Protein AF-A0A382IEE6-F1 (afdb_monomer)

Radius of gyration: 29.63 Å; Cα contacts (8 Å, |Δi|>4): 448; chains: 1; bounding box: 92×41×72 Å

Sequence (284 aa):
MLCILHPKYAQHVDTLRNSLRPRDRMNPIAAIGSAFSQYANFNGRARRSEYWWFTAFVVIAELCLMFLPILFVIFVLAVLVPSLAVSVRRLHDINRSGWWLLIGFIPFLGSVVLLVFMLLPSERLTNEYGPNPDTSSRHPEPASAIKAIFNVESGLSGPSFLPITRETVILGNSDAVDIKLENQYVSRRHLQVRQDVDIFYLSDLGSTNGTYLNNNKLAPHEEHVIRDGDRVVLGSNAVTLRFSGTAGTIHQNFPAGAPSKYCPDCGLESSGDTRSCVGCGRAL

pLDDT: mean 77.81, std 20.06, range [29.62, 98.19]

Organism: NCBI:txid408172

InterPro domains:
  IPR000253 Forkhead-associated (FHA) domain [PF00498] (170-235)
  IPR000253 Forkhead-associated (FHA) domain [PS50006] (169-218)
  IPR000253 Forkhead-associated (FHA) domain [SM00240] (168-218)
  IPR008523 Protein of unknown function DUF805 [PF05656] (39-131)
  IPR008523 Protein of unknown function DUF805 [PTHR34980] (36-145)
  IPR008984 SMAD/FHA domain superfamily [SSF49879] (152-243)

Secondary structure (DSSP, 8-state):
------HHHHHHHHHHHHHTSPP-PPPHHHHHHHHHHTTT--SS---HHHHHHHHHHHHHHHHHHTT-HHHHHHHHHHHHHHHHHHHHHHHHTTT--GGGGGGGGSTTHHHHHHHHHHHSPPPSS-BTTBS-HHHHTSSS--TT---EEEEEEES-SS-SEEEE-SSEEEEESSTTSSEE---TTS-SS-EEEEEETTEEEEEE-S-SS-EEETTEEPPBT--EEE-TT-EEEETTTTEEEEEEE------PPPPTT---SB-TTT--B--TT-SB-TTT--B-

Mean predicted aligned error: 18.22 Å

Structure (mmCIF, N/CA/C/O backbone):
data_AF-A0A382IEE6-F1
#
_entry.id   AF-A0A382IEE6-F1
#
loop_
_atom_site.group_PDB
_atom_site.id
_atom_site.type_symbol
_atom_site.label_atom_id
_atom_site.label_alt_id
_atom_site.label_comp_id
_atom_site.label_asym_id
_atom_site.label_entity_id
_atom_site.label_seq_id
_atom_site.pdbx_PDB_ins_code
_atom_site.Cartn_x
_atom_site.Cartn_y
_atom_site.Cartn_z
_atom_site.occupancy
_atom_site.B_iso_or_equiv
_atom_site.auth_seq_id
_atom_site.auth_comp_id
_atom_site.auth_asym_id
_atom_site.auth_atom_id
_atom_site.pdbx_PDB_model_num
ATOM 1 N N . MET A 1 1 ? -44.168 11.886 -3.975 1.00 35.28 1 MET A N 1
ATOM 2 C CA . MET A 1 1 ? -43.563 13.223 -3.782 1.00 35.28 1 MET A CA 1
ATOM 3 C C . MET A 1 1 ? -42.055 13.065 -3.930 1.00 35.28 1 MET A C 1
ATOM 5 O O . MET A 1 1 ? -41.540 12.108 -3.368 1.00 35.28 1 MET A O 1
ATOM 9 N N . LEU A 1 2 ? -41.364 13.881 -4.734 1.00 29.62 2 LEU A N 1
ATOM 10 C CA . LEU A 1 2 ? -39.912 13.723 -4.924 1.00 29.62 2 LEU A CA 1
ATOM 11 C C . LEU A 1 2 ? -39.164 14.231 -3.683 1.00 29.62 2 LEU A C 1
ATOM 13 O O . LEU A 1 2 ? -39.323 15.393 -3.314 1.00 29.62 2 LEU A O 1
ATOM 17 N N . CYS A 1 3 ? -38.309 13.398 -3.084 1.00 31.86 3 CYS A N 1
ATOM 18 C CA . CYS A 1 3 ? -37.335 13.873 -2.103 1.00 31.86 3 CYS A CA 1
ATOM 19 C C . CYS A 1 3 ? -36.219 14.635 -2.823 1.00 31.86 3 CYS A C 1
ATOM 21 O O . CYS A 1 3 ? -35.284 14.039 -3.359 1.00 31.86 3 CYS A O 1
ATOM 23 N N . ILE A 1 4 ? -36.317 15.964 -2.824 1.00 39.19 4 ILE A N 1
ATOM 24 C CA . ILE A 1 4 ? -35.228 16.844 -3.246 1.00 39.19 4 ILE A CA 1
ATOM 25 C C . ILE A 1 4 ? -34.123 16.738 -2.189 1.00 39.19 4 ILE A C 1
ATOM 27 O O . ILE A 1 4 ? -34.235 17.303 -1.101 1.00 39.19 4 ILE A O 1
ATOM 31 N N . LEU A 1 5 ? -33.062 15.986 -2.497 1.00 39.03 5 LEU A N 1
ATOM 32 C CA . LEU A 1 5 ? -31.875 15.909 -1.646 1.00 39.03 5 LEU A CA 1
ATOM 33 C C . LEU A 1 5 ? -31.288 17.311 -1.463 1.00 39.03 5 LEU A C 1
ATOM 35 O O . LEU A 1 5 ? -30.978 18.004 -2.432 1.00 39.03 5 LEU A O 1
ATOM 39 N N . HIS A 1 6 ? -31.124 17.723 -0.207 1.00 40.25 6 HIS A N 1
ATOM 40 C CA . HIS A 1 6 ? -30.581 19.035 0.128 1.00 40.25 6 HIS A CA 1
ATOM 41 C C . HIS A 1 6 ? -29.160 19.169 -0.464 1.00 40.25 6 HIS A C 1
ATOM 43 O O . HIS A 1 6 ? -28.342 18.271 -0.251 1.00 40.25 6 HIS A O 1
ATOM 49 N N . PRO A 1 7 ? -2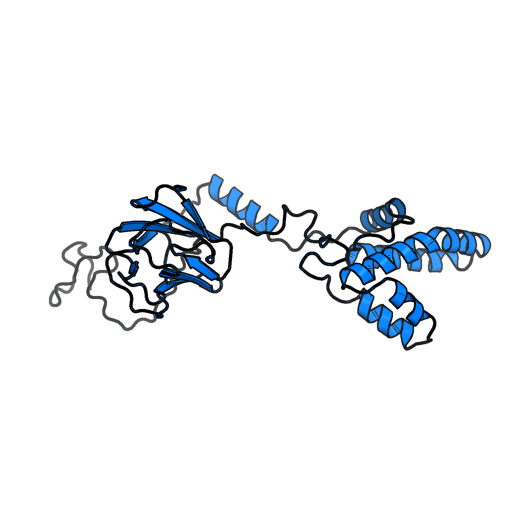8.814 20.251 -1.192 1.00 51.66 7 PRO A N 1
ATOM 50 C CA . PRO A 1 7 ? -27.651 20.256 -2.093 1.00 51.66 7 PRO A CA 1
ATOM 51 C C . PRO A 1 7 ? -26.300 20.017 -1.398 1.00 51.66 7 PRO A C 1
ATOM 53 O O . PRO A 1 7 ? -25.402 19.418 -1.988 1.00 51.66 7 PRO A O 1
ATOM 56 N N . LYS A 1 8 ? -26.174 20.391 -0.115 1.00 45.16 8 LYS A N 1
ATOM 57 C CA . LYS A 1 8 ? -24.992 20.084 0.714 1.00 45.16 8 LYS A CA 1
ATOM 58 C C . LYS A 1 8 ? -24.764 18.576 0.923 1.00 45.16 8 LYS A C 1
ATOM 60 O O . LYS A 1 8 ? -23.624 18.152 1.074 1.00 45.16 8 LYS A O 1
ATOM 65 N N . TYR A 1 9 ? -25.826 17.768 0.931 1.00 40.34 9 TYR A N 1
ATOM 66 C CA . TYR A 1 9 ? -25.746 16.321 1.156 1.00 40.34 9 TYR A CA 1
ATOM 67 C C . TYR A 1 9 ? -25.235 15.581 -0.086 1.00 40.34 9 TYR A C 1
ATOM 69 O O . TYR A 1 9 ? -24.356 14.730 0.028 1.00 40.34 9 TYR A O 1
ATOM 77 N N . ALA A 1 10 ? -25.712 15.956 -1.279 1.00 44.56 10 ALA A N 1
ATOM 78 C CA . ALA A 1 10 ? -25.246 15.378 -2.543 1.00 44.56 10 ALA A CA 1
ATOM 79 C C . ALA A 1 10 ? -23.732 15.584 -2.740 1.00 44.56 10 ALA A C 1
ATOM 81 O O . ALA A 1 10 ? -23.004 14.627 -2.992 1.00 44.56 10 ALA A O 1
ATOM 82 N N . GLN A 1 11 ? -23.240 16.807 -2.503 1.00 47.06 11 GLN A N 1
ATOM 83 C CA . GLN A 1 11 ? -21.808 17.127 -2.562 1.00 47.06 11 GLN A CA 1
ATOM 84 C C . GLN A 1 11 ? -20.970 16.269 -1.598 1.00 47.06 11 GLN A C 1
ATOM 86 O O . GLN A 1 11 ? -19.882 15.814 -1.959 1.00 47.06 11 GLN A O 1
ATOM 91 N N . HIS A 1 12 ? -21.474 16.008 -0.388 1.00 41.25 12 HIS A N 1
ATOM 92 C CA . HIS A 1 12 ? -20.769 15.180 0.590 1.00 41.25 12 HIS A CA 1
ATOM 93 C C . HIS A 1 12 ? -20.727 13.701 0.169 1.00 41.25 12 HIS A C 1
ATOM 95 O O . HIS A 1 12 ? -19.682 13.058 0.305 1.00 41.25 12 HIS A O 1
ATOM 101 N N . VAL A 1 13 ? -21.824 13.178 -0.392 1.00 50.84 13 VAL A N 1
ATOM 102 C CA . VAL A 1 13 ? -21.907 11.803 -0.910 1.00 50.84 13 VAL A CA 1
ATOM 103 C C . VAL A 1 13 ? -20.996 11.610 -2.121 1.00 50.84 13 VAL A C 1
ATOM 105 O O . VAL A 1 13 ? -20.243 10.642 -2.143 1.00 50.84 13 VAL A O 1
ATOM 108 N N . ASP A 1 14 ? -20.971 12.530 -3.089 1.00 43.22 14 ASP A N 1
ATOM 109 C CA . ASP A 1 14 ? -20.066 12.418 -4.244 1.00 43.22 14 ASP A CA 1
ATOM 110 C C . ASP A 1 14 ? -18.586 12.580 -3.857 1.00 43.22 14 ASP A C 1
ATOM 112 O O . ASP A 1 14 ? -17.720 11.923 -4.438 1.00 43.22 14 ASP A O 1
ATOM 116 N N . THR A 1 15 ? -18.278 13.366 -2.819 1.00 47.03 15 THR A N 1
ATOM 117 C CA . THR A 1 15 ? -16.920 13.437 -2.248 1.00 47.03 15 THR A CA 1
ATOM 118 C C . THR A 1 15 ? -16.487 12.082 -1.671 1.00 47.03 15 THR A C 1
ATOM 120 O O . THR A 1 15 ? -15.388 11.610 -1.968 1.00 47.03 15 THR A O 1
ATOM 123 N N . LEU A 1 16 ? -17.364 11.406 -0.918 1.00 42.50 16 LEU A N 1
ATOM 124 C CA . LEU A 1 16 ? -17.110 10.058 -0.385 1.00 42.50 16 LEU A CA 1
ATOM 125 C C . LEU A 1 16 ? -17.057 8.998 -1.503 1.00 42.50 16 LEU A C 1
ATOM 127 O O . LEU A 1 16 ? -16.194 8.124 -1.513 1.00 42.50 16 LEU A O 1
ATOM 131 N N . ARG A 1 17 ? -17.920 9.108 -2.514 1.00 40.22 17 ARG A N 1
ATOM 132 C CA . ARG A 1 17 ? -17.927 8.232 -3.696 1.00 40.22 17 ARG A CA 1
ATOM 133 C C . ARG A 1 17 ? -16.639 8.346 -4.510 1.00 40.22 17 ARG A C 1
ATOM 135 O O . ARG A 1 17 ? -16.168 7.355 -5.063 1.00 40.22 17 ARG A O 1
ATOM 142 N N . ASN A 1 18 ? -16.053 9.542 -4.567 1.00 39.03 18 ASN A N 1
ATOM 143 C CA . ASN A 1 18 ? -14.768 9.777 -5.214 1.00 39.03 18 ASN A CA 1
ATOM 144 C C . ASN A 1 18 ? -13.585 9.274 -4.371 1.00 39.03 18 ASN A C 1
ATOM 146 O O . ASN A 1 18 ? -12.641 8.743 -4.951 1.00 39.03 18 ASN A O 1
ATOM 150 N N . SER A 1 19 ? -13.644 9.346 -3.034 1.00 39.09 19 SER A N 1
ATOM 151 C CA . SER A 1 19 ? -12.599 8.777 -2.163 1.00 39.09 19 SER A CA 1
ATOM 152 C C . SER A 1 19 ? -12.595 7.239 -2.127 1.00 39.09 19 SER A C 1
ATOM 154 O O . SER A 1 19 ? -11.554 6.638 -1.859 1.00 39.09 19 SER A O 1
ATOM 156 N N . LEU A 1 20 ? -13.724 6.603 -2.465 1.00 42.25 20 LEU A N 1
ATOM 157 C CA . LEU A 1 20 ? -13.867 5.151 -2.632 1.00 42.25 20 LEU A CA 1
ATOM 158 C C . LEU A 1 20 ? -13.447 4.623 -4.019 1.00 42.25 20 LEU A C 1
ATOM 160 O O . LEU A 1 20 ? -13.483 3.410 -4.244 1.00 42.25 20 LEU A O 1
ATOM 164 N N . ARG A 1 21 ? -13.022 5.482 -4.958 1.00 41.12 21 ARG A N 1
ATOM 165 C CA . ARG A 1 21 ? -12.476 5.011 -6.243 1.00 41.12 21 ARG A CA 1
ATOM 166 C C . ARG A 1 21 ? -11.173 4.224 -6.007 1.00 41.12 21 ARG A C 1
ATOM 168 O O . ARG A 1 21 ? -10.316 4.686 -5.247 1.00 41.12 21 ARG A O 1
ATOM 175 N N . PRO A 1 22 ? -10.957 3.076 -6.682 1.00 46.75 22 PRO A N 1
ATOM 176 C CA . PRO A 1 22 ? -9.632 2.470 -6.763 1.00 46.75 22 PRO A CA 1
ATOM 177 C C . PRO A 1 22 ? -8.648 3.505 -7.304 1.00 46.75 22 PRO A C 1
ATOM 179 O O . PRO A 1 22 ? -8.979 4.217 -8.252 1.00 46.75 22 PRO A O 1
ATOM 182 N N . ARG A 1 23 ? -7.466 3.604 -6.689 1.00 53.53 23 ARG A N 1
ATOM 183 C CA . ARG A 1 23 ? -6.555 4.728 -6.930 1.00 53.53 23 ARG A CA 1
ATOM 184 C C . ARG A 1 23 ? -6.240 4.955 -8.398 1.00 53.53 23 ARG A C 1
ATOM 186 O O . ARG A 1 23 ? -6.030 4.000 -9.150 1.00 53.53 23 ARG A O 1
ATOM 193 N N . ASP A 1 24 ? -6.085 6.237 -8.729 1.00 56.62 24 ASP A N 1
ATOM 194 C CA . ASP A 1 24 ? -5.420 6.672 -9.946 1.00 56.62 24 ASP A CA 1
ATOM 195 C C . ASP A 1 24 ? -4.114 5.895 -10.089 1.00 56.62 24 ASP A C 1
ATOM 197 O O . ASP A 1 24 ? -3.192 5.996 -9.270 1.00 56.62 24 ASP A O 1
ATOM 201 N N . ARG A 1 25 ? -4.071 5.043 -11.115 1.00 65.00 25 ARG A N 1
ATOM 202 C CA . ARG A 1 25 ? -2.879 4.263 -11.426 1.00 65.00 25 ARG A CA 1
ATOM 203 C C . ARG A 1 25 ? -1.783 5.270 -11.738 1.00 65.00 25 ARG A C 1
ATOM 205 O O . ARG A 1 25 ? -1.990 6.151 -12.569 1.00 65.00 25 ARG A O 1
ATOM 212 N N . MET A 1 26 ? -0.633 5.130 -11.081 1.00 74.75 26 MET A N 1
ATOM 213 C CA . MET A 1 26 ? 0.510 6.009 -11.312 1.00 74.75 26 MET A CA 1
ATOM 214 C C . MET A 1 26 ? 0.782 6.075 -12.818 1.00 74.75 26 MET A C 1
ATOM 216 O O . MET A 1 26 ? 0.859 5.030 -13.464 1.00 74.75 26 MET A O 1
ATOM 220 N N . ASN A 1 27 ? 0.803 7.281 -13.389 1.00 87.69 27 ASN A N 1
ATOM 221 C CA . ASN A 1 27 ? 0.933 7.445 -14.836 1.00 87.69 27 ASN A CA 1
ATOM 222 C C . ASN A 1 27 ? 2.387 7.151 -15.282 1.00 87.69 27 ASN A C 1
ATOM 224 O O . ASN A 1 27 ? 3.287 7.148 -14.434 1.00 87.69 27 ASN A O 1
ATOM 228 N N . PRO A 1 28 ? 2.645 6.897 -16.582 1.00 89.94 28 PRO A N 1
ATOM 229 C CA . PRO A 1 28 ? 3.972 6.475 -17.036 1.00 89.94 28 PRO A CA 1
ATOM 230 C C . PRO A 1 28 ? 5.076 7.480 -16.684 1.00 89.94 28 PRO A C 1
ATOM 232 O O . PRO A 1 28 ? 6.149 7.095 -16.229 1.00 89.94 28 PRO A O 1
ATOM 235 N N . ILE A 1 29 ? 4.786 8.777 -16.819 1.00 89.88 29 ILE A N 1
ATOM 236 C CA . ILE A 1 29 ? 5.730 9.871 -16.554 1.00 89.88 29 ILE A CA 1
ATOM 237 C C . ILE A 1 29 ? 6.105 9.913 -15.064 1.00 89.88 29 ILE A C 1
ATOM 239 O O . ILE A 1 29 ? 7.282 10.010 -14.724 1.00 89.88 29 ILE A O 1
ATOM 243 N N . ALA A 1 30 ? 5.124 9.773 -14.167 1.00 87.19 30 ALA A N 1
ATOM 244 C CA . ALA A 1 30 ? 5.351 9.725 -12.726 1.00 87.19 30 ALA A CA 1
ATOM 245 C C . ALA A 1 30 ? 6.119 8.465 -12.292 1.00 87.19 30 ALA A C 1
ATOM 247 O O . ALA A 1 30 ? 6.925 8.535 -11.369 1.00 87.19 30 ALA A O 1
ATOM 248 N N . ALA A 1 31 ? 5.912 7.324 -12.957 1.00 89.81 31 ALA A N 1
ATOM 249 C CA . ALA A 1 31 ? 6.686 6.108 -12.708 1.00 89.81 31 ALA A CA 1
ATOM 250 C C . ALA A 1 31 ? 8.162 6.266 -13.107 1.00 89.81 31 ALA A C 1
ATOM 252 O O . ALA A 1 31 ? 9.043 5.969 -12.302 1.00 89.81 31 ALA A O 1
ATOM 253 N N . ILE A 1 32 ? 8.432 6.815 -14.297 1.00 92.25 32 ILE A N 1
ATOM 254 C CA . ILE A 1 32 ? 9.794 7.121 -14.763 1.00 92.25 32 ILE A CA 1
ATOM 255 C C . ILE A 1 32 ? 10.469 8.123 -13.811 1.00 92.25 32 ILE A C 1
ATOM 257 O O . ILE A 1 32 ? 11.570 7.869 -13.325 1.00 92.25 32 ILE A O 1
ATOM 261 N N . GLY A 1 33 ? 9.782 9.216 -13.462 1.00 90.75 33 GLY A N 1
ATOM 262 C CA . GLY A 1 33 ? 10.281 10.205 -12.501 1.00 90.75 33 GLY A CA 1
ATOM 263 C C . GLY A 1 33 ? 10.551 9.628 -11.105 1.00 90.75 33 GLY A C 1
ATOM 264 O O . GLY A 1 33 ? 11.551 9.985 -10.489 1.00 90.75 33 GLY A O 1
ATOM 265 N N . SER A 1 34 ? 9.712 8.702 -10.622 1.00 89.50 34 SER A N 1
ATOM 266 C CA . SER A 1 34 ? 9.898 8.002 -9.336 1.00 89.50 34 SER A CA 1
ATOM 267 C C . SER A 1 34 ? 11.118 7.081 -9.331 1.00 89.50 34 SER A C 1
ATOM 269 O O . SER A 1 34 ? 11.825 7.001 -8.329 1.00 89.50 34 SER A O 1
ATOM 271 N N . ALA A 1 35 ? 11.385 6.388 -10.442 1.00 89.00 35 ALA A N 1
ATOM 272 C CA . ALA A 1 35 ? 12.548 5.515 -10.558 1.00 89.00 35 ALA A CA 1
ATOM 273 C C . ALA A 1 35 ? 13.860 6.316 -10.560 1.00 89.00 35 ALA A C 1
ATOM 275 O O . ALA A 1 35 ? 14.791 5.962 -9.839 1.00 89.00 35 ALA A O 1
ATOM 276 N N . PHE A 1 36 ? 13.918 7.433 -11.298 1.00 91.56 36 PHE A N 1
ATOM 277 C CA . PHE A 1 36 ? 15.102 8.297 -11.322 1.00 91.56 36 PHE A CA 1
ATOM 278 C C . PHE A 1 36 ? 15.278 9.140 -10.047 1.00 91.56 36 PHE A C 1
ATOM 280 O O . PHE A 1 36 ? 16.414 9.367 -9.641 1.00 91.56 36 PHE A O 1
ATOM 287 N N . SER A 1 37 ? 14.208 9.554 -9.354 1.00 90.94 37 SER A N 1
ATOM 288 C CA . SER A 1 37 ? 14.342 10.231 -8.049 1.00 90.94 37 SER A CA 1
ATOM 289 C C . SER A 1 37 ? 14.789 9.286 -6.926 1.00 90.94 37 SER A C 1
ATOM 291 O O . SER A 1 37 ? 15.422 9.719 -5.967 1.00 90.94 37 SER A O 1
ATOM 293 N N . GLN A 1 38 ? 14.523 7.984 -7.069 1.00 90.69 38 GLN A N 1
ATOM 294 C CA . GLN A 1 38 ? 14.950 6.922 -6.153 1.00 90.69 38 GLN A CA 1
ATOM 295 C C . GLN A 1 38 ? 16.122 6.095 -6.713 1.00 90.69 38 GLN A C 1
ATOM 297 O O . GLN A 1 38 ? 16.252 4.919 -6.375 1.00 90.69 38 GLN A O 1
ATOM 302 N N . TYR A 1 39 ? 16.976 6.707 -7.545 1.00 88.50 39 TYR A N 1
ATOM 303 C CA . TYR A 1 39 ? 17.989 6.056 -8.396 1.00 88.50 39 TYR A CA 1
ATOM 304 C C . TYR A 1 39 ? 18.757 4.894 -7.745 1.00 88.50 39 TYR A C 1
ATOM 306 O O . TYR A 1 39 ? 18.887 3.830 -8.341 1.00 88.50 39 TYR A O 1
ATOM 314 N N . ALA A 1 40 ? 19.245 5.093 -6.517 1.00 94.69 40 ALA A N 1
ATOM 315 C CA . ALA A 1 40 ? 19.961 4.091 -5.722 1.00 94.69 40 ALA A CA 1
ATOM 316 C C . ALA A 1 40 ? 19.298 3.830 -4.352 1.00 94.69 40 ALA A C 1
ATOM 318 O O . ALA A 1 40 ? 19.954 3.373 -3.416 1.00 94.69 40 ALA A O 1
ATOM 319 N N . ASN A 1 41 ? 18.002 4.134 -4.202 1.00 90.69 41 ASN A N 1
ATOM 320 C CA . ASN A 1 41 ? 17.262 3.826 -2.980 1.00 90.69 41 ASN A CA 1
ATOM 321 C C . ASN A 1 41 ? 16.645 2.420 -3.053 1.00 90.69 41 ASN A C 1
ATOM 323 O O . ASN A 1 41 ? 15.605 2.205 -3.677 1.00 90.69 41 ASN A O 1
ATOM 327 N N . PHE A 1 42 ? 17.277 1.481 -2.353 1.00 92.88 42 PHE A N 1
ATOM 328 C CA . PHE A 1 42 ? 16.808 0.103 -2.191 1.00 92.88 42 PHE A CA 1
ATOM 329 C C . PHE A 1 42 ? 15.821 -0.066 -1.019 1.00 92.88 42 PHE A C 1
ATOM 331 O O . PHE A 1 42 ? 15.186 -1.113 -0.902 1.00 92.88 42 PHE A O 1
ATOM 338 N N . ASN A 1 43 ? 15.668 0.946 -0.156 1.00 87.88 43 ASN A N 1
ATOM 339 C CA . ASN A 1 43 ? 14.788 0.897 1.012 1.00 87.88 43 ASN A CA 1
ATOM 340 C C . ASN A 1 43 ? 13.351 1.303 0.663 1.00 87.88 43 ASN A C 1
ATOM 342 O O . ASN A 1 43 ? 13.108 2.109 -0.238 1.00 87.88 43 ASN A O 1
ATOM 346 N N . GLY A 1 44 ? 12.387 0.782 1.422 1.00 87.44 44 GLY A N 1
ATOM 347 C CA . GLY A 1 44 ? 10.969 0.996 1.153 1.00 87.44 44 GLY A CA 1
ATOM 348 C C . GLY A 1 44 ? 10.409 0.034 0.101 1.00 87.44 44 GLY A C 1
ATOM 349 O O . GLY A 1 44 ? 10.990 -1.011 -0.201 1.00 87.44 44 GLY A O 1
ATOM 350 N N . ARG A 1 45 ? 9.249 0.404 -0.447 1.00 88.50 45 ARG A N 1
ATOM 351 C CA . ARG A 1 45 ? 8.376 -0.447 -1.270 1.00 88.50 45 ARG A CA 1
ATOM 352 C C . ARG A 1 45 ? 8.035 0.235 -2.599 1.00 88.50 45 ARG A C 1
ATOM 354 O O . ARG A 1 45 ? 7.942 1.460 -2.650 1.00 88.50 45 ARG A O 1
ATOM 361 N N . ALA A 1 46 ? 7.844 -0.542 -3.666 1.00 90.19 46 ALA A N 1
ATOM 362 C CA . ALA A 1 46 ? 7.487 -0.044 -4.999 1.00 90.19 46 ALA A CA 1
ATOM 363 C C . ALA A 1 46 ? 6.107 -0.539 -5.447 1.00 90.19 46 ALA A C 1
ATOM 365 O O . ALA A 1 46 ? 5.805 -1.739 -5.396 1.00 90.19 46 ALA A O 1
ATOM 366 N N . ARG A 1 47 ? 5.283 0.388 -5.951 1.00 85.81 47 ARG A N 1
ATOM 367 C CA . ARG A 1 47 ? 3.944 0.066 -6.474 1.00 85.81 47 ARG A CA 1
ATOM 368 C C . ARG A 1 47 ? 4.050 -0.842 -7.698 1.00 85.81 47 ARG A C 1
ATOM 370 O O . ARG A 1 47 ? 4.949 -0.686 -8.522 1.00 85.81 47 ARG A O 1
ATOM 377 N N . ARG A 1 48 ? 3.043 -1.698 -7.913 1.00 89.25 48 ARG A N 1
ATOM 378 C CA . ARG A 1 48 ? 2.862 -2.420 -9.191 1.00 89.25 48 ARG A CA 1
ATOM 379 C C . ARG A 1 48 ? 2.926 -1.472 -10.400 1.00 89.25 48 ARG A C 1
ATOM 381 O O . ARG A 1 48 ? 3.6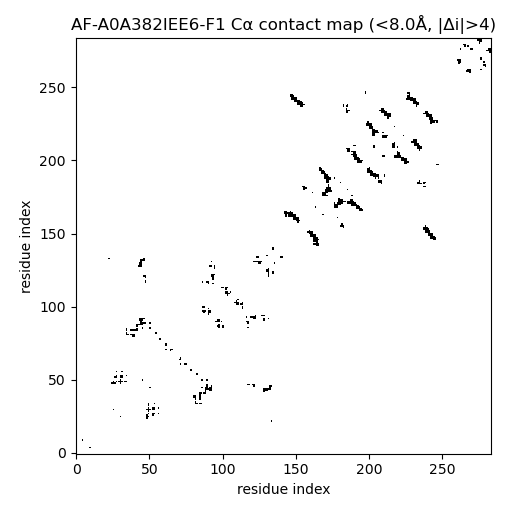09 -1.771 -11.369 1.00 89.25 48 ARG A O 1
ATOM 388 N N . SER A 1 49 ? 2.234 -0.332 -10.343 1.00 88.88 49 SER A N 1
ATOM 389 C CA . SER A 1 49 ? 2.196 0.652 -11.438 1.00 88.88 49 SER A CA 1
ATOM 390 C C . SER A 1 49 ? 3.511 1.415 -11.625 1.00 88.88 49 SER A C 1
ATOM 392 O O . SER A 1 49 ? 3.857 1.732 -12.755 1.00 88.88 49 SER A O 1
ATOM 394 N N . GLU A 1 50 ? 4.267 1.663 -10.553 1.00 89.94 50 GLU A N 1
ATOM 395 C CA . GLU A 1 50 ? 5.618 2.237 -10.627 1.00 89.94 50 GLU A CA 1
ATOM 396 C C . GLU A 1 50 ? 6.570 1.290 -11.368 1.00 89.94 50 GLU A C 1
ATOM 398 O O . GLU A 1 50 ? 7.194 1.684 -12.349 1.00 89.94 50 GLU A O 1
ATOM 403 N N . TYR A 1 51 ? 6.614 0.024 -10.941 1.00 94.31 51 TYR A N 1
ATOM 404 C CA . TYR A 1 51 ? 7.453 -1.000 -11.555 1.00 94.31 51 TYR A CA 1
ATOM 405 C C . TYR A 1 51 ? 7.091 -1.227 -13.028 1.00 94.31 51 TYR A C 1
ATOM 407 O O . TYR A 1 51 ? 7.924 -1.021 -13.903 1.00 94.31 51 TYR A O 1
ATOM 415 N N . TRP A 1 52 ? 5.837 -1.586 -13.324 1.00 95.19 52 TRP A N 1
ATOM 416 C CA . TRP A 1 52 ? 5.457 -2.026 -14.670 1.00 95.19 52 TRP A CA 1
ATOM 417 C C . TRP A 1 52 ? 5.542 -0.924 -15.734 1.00 95.19 52 TRP A C 1
ATOM 419 O O . TRP A 1 52 ? 5.884 -1.229 -16.875 1.00 95.19 52 TRP A O 1
ATOM 429 N N . TRP A 1 53 ? 5.313 0.349 -15.387 1.00 95.06 53 TRP A N 1
ATOM 430 C CA . TRP A 1 53 ? 5.559 1.447 -16.329 1.00 95.06 53 TRP A CA 1
ATOM 431 C C . TRP A 1 53 ? 7.047 1.733 -16.537 1.00 95.06 53 TRP A C 1
ATOM 433 O O . TRP A 1 53 ? 7.438 2.028 -17.664 1.00 95.06 53 TRP A O 1
ATOM 443 N N . PHE A 1 54 ? 7.880 1.628 -15.496 1.00 96.19 54 PHE A N 1
ATOM 444 C CA . PHE A 1 54 ? 9.324 1.791 -15.655 1.00 96.19 54 PHE A CA 1
ATOM 445 C C . PHE A 1 54 ? 9.932 0.648 -16.482 1.00 96.19 54 PHE A C 1
ATOM 447 O O . PHE A 1 54 ? 10.678 0.909 -17.420 1.00 96.19 54 PHE A O 1
ATOM 454 N N . THR A 1 55 ? 9.536 -0.604 -16.229 1.00 96.88 55 THR A N 1
ATOM 455 C CA . THR A 1 55 ? 9.922 -1.761 -17.054 1.00 96.88 55 THR A CA 1
ATOM 456 C C . THR A 1 55 ? 9.474 -1.593 -18.508 1.00 96.88 55 THR A C 1
ATOM 458 O O . THR A 1 55 ? 10.266 -1.833 -19.414 1.00 96.88 55 THR A O 1
ATOM 461 N N . ALA A 1 56 ? 8.243 -1.128 -18.757 1.00 97.25 56 ALA A N 1
ATOM 462 C CA . ALA A 1 56 ? 7.773 -0.857 -20.117 1.00 97.25 56 ALA A CA 1
ATOM 463 C C . ALA A 1 56 ? 8.589 0.250 -20.810 1.00 97.25 56 ALA A C 1
ATOM 465 O O . ALA A 1 56 ? 8.929 0.110 -21.981 1.00 97.25 56 ALA A O 1
ATOM 466 N N . PHE A 1 57 ? 8.948 1.320 -20.091 1.00 97.50 57 PHE A N 1
ATOM 467 C CA . PHE A 1 57 ? 9.837 2.370 -20.595 1.00 97.50 57 PHE A CA 1
ATOM 468 C C . PHE A 1 57 ? 11.226 1.828 -20.965 1.00 97.50 57 PHE A C 1
ATOM 470 O O . PHE A 1 57 ? 11.694 2.100 -22.068 1.00 97.50 57 PHE A O 1
ATOM 477 N N . VAL A 1 58 ? 11.851 1.032 -20.088 1.00 97.81 58 VAL A N 1
ATOM 478 C CA . VAL A 1 58 ? 13.168 0.421 -20.342 1.00 97.81 58 VAL A CA 1
ATOM 479 C C . VAL A 1 58 ? 13.121 -0.483 -21.574 1.00 97.81 58 VAL A C 1
ATOM 481 O O . VAL A 1 58 ? 13.906 -0.274 -22.491 1.00 97.81 58 VAL A O 1
ATOM 484 N N . VAL A 1 59 ? 12.151 -1.400 -21.664 1.00 97.50 59 VAL A N 1
ATOM 485 C CA . VAL A 1 59 ? 12.019 -2.323 -22.810 1.00 97.50 59 VAL A CA 1
ATOM 486 C C . VAL A 1 59 ? 11.765 -1.577 -24.126 1.00 97.50 59 VAL A C 1
ATOM 488 O O . VAL A 1 59 ? 12.357 -1.914 -25.149 1.00 97.50 59 VAL A O 1
ATOM 491 N N . ILE A 1 60 ? 10.919 -0.539 -24.130 1.00 98.06 60 ILE A N 1
ATOM 492 C CA . ILE A 1 60 ? 10.676 0.273 -25.336 1.00 98.06 60 ILE A CA 1
ATOM 493 C C . ILE A 1 60 ? 11.946 1.035 -25.744 1.00 98.06 60 ILE A C 1
ATOM 495 O O . ILE A 1 60 ? 12.271 1.089 -26.929 1.00 98.06 60 ILE A O 1
ATOM 499 N N . ALA A 1 61 ? 12.687 1.595 -24.786 1.00 97.62 61 ALA A N 1
ATOM 500 C CA . ALA A 1 61 ? 13.942 2.286 -25.061 1.00 97.62 61 ALA A CA 1
ATOM 501 C C . ALA A 1 61 ? 15.028 1.329 -25.588 1.00 97.62 61 ALA A C 1
ATOM 503 O O . ALA A 1 61 ? 15.685 1.654 -26.573 1.00 97.62 61 ALA A O 1
ATOM 504 N N . GLU A 1 62 ? 15.172 0.135 -25.010 1.00 97.38 62 GLU A N 1
ATOM 505 C CA . GLU A 1 62 ? 16.088 -0.910 -25.490 1.00 97.38 62 GLU A CA 1
ATOM 506 C C . GLU A 1 62 ? 15.776 -1.326 -26.935 1.00 97.38 62 GLU A C 1
ATOM 508 O O . GLU A 1 62 ? 16.686 -1.378 -27.763 1.00 97.38 62 GLU A O 1
ATOM 513 N N . LEU A 1 63 ? 14.497 -1.539 -27.271 1.00 97.56 63 LEU A N 1
ATOM 514 C CA . LEU A 1 63 ? 14.060 -1.850 -28.639 1.00 97.56 63 LEU A CA 1
ATOM 515 C C . LEU A 1 63 ? 14.344 -0.699 -29.619 1.00 97.56 63 LEU A C 1
ATOM 517 O O . LEU A 1 63 ? 14.833 -0.940 -30.720 1.00 97.56 63 LEU A O 1
ATOM 521 N N . CYS A 1 64 ? 14.101 0.554 -29.225 1.00 97.56 64 CYS A N 1
ATOM 522 C CA . CYS A 1 64 ? 14.433 1.723 -30.048 1.00 97.56 64 CYS A CA 1
ATOM 523 C C . CYS A 1 64 ? 15.950 1.924 -30.229 1.00 97.56 64 CYS A C 1
ATOM 525 O O . CYS A 1 64 ? 16.381 2.462 -31.249 1.00 97.56 64 CYS A O 1
ATOM 527 N N . LEU A 1 65 ? 16.765 1.507 -29.255 1.00 97.69 65 LEU A N 1
ATOM 528 C CA . LEU A 1 65 ? 18.220 1.682 -29.258 1.00 97.69 65 LEU A CA 1
ATOM 529 C C . LEU A 1 65 ? 18.998 0.477 -29.803 1.00 97.69 65 LEU A C 1
ATOM 531 O O . LEU A 1 65 ? 20.210 0.592 -29.976 1.00 97.69 65 LEU A O 1
ATOM 535 N N . MET A 1 66 ? 18.350 -0.651 -30.119 1.00 95.94 66 MET A N 1
ATOM 536 C CA . MET A 1 66 ? 19.033 -1.909 -30.471 1.00 95.94 66 MET A CA 1
ATOM 537 C C . MET A 1 66 ? 19.989 -1.818 -31.679 1.00 95.94 66 MET A C 1
ATOM 539 O O . MET A 1 66 ? 20.912 -2.619 -31.794 1.00 95.94 66 MET A O 1
ATOM 543 N N . PHE A 1 67 ? 19.798 -0.832 -32.563 1.00 97.00 67 PHE A N 1
ATOM 544 C CA . PHE A 1 67 ? 20.653 -0.577 -33.732 1.00 97.00 67 PHE A CA 1
ATOM 545 C C . PHE A 1 67 ? 21.735 0.499 -33.497 1.00 97.00 67 PHE A C 1
ATOM 547 O O . PHE A 1 67 ? 22.505 0.808 -34.405 1.00 97.00 67 PHE A O 1
ATOM 554 N N . LEU A 1 68 ? 21.814 1.075 -32.293 1.00 97.75 68 LEU A N 1
ATOM 555 C CA . LEU A 1 68 ? 22.727 2.162 -31.917 1.00 97.75 68 LEU A CA 1
ATOM 556 C C . LEU A 1 68 ? 23.648 1.709 -30.765 1.00 97.75 68 LEU A C 1
ATOM 558 O O . LEU A 1 68 ? 23.493 2.178 -29.636 1.00 97.75 68 LEU A O 1
ATOM 562 N N . PRO A 1 69 ? 24.618 0.803 -31.005 1.00 96.06 69 PRO A N 1
ATOM 563 C CA . PRO A 1 69 ? 25.266 0.010 -29.953 1.00 96.06 69 PRO A CA 1
ATOM 564 C C . PRO A 1 69 ? 25.955 0.835 -28.855 1.00 96.06 69 PRO A C 1
ATOM 566 O O . PRO A 1 69 ? 25.870 0.481 -27.682 1.00 96.06 69 PRO A O 1
ATOM 569 N N . ILE A 1 70 ? 26.587 1.962 -29.200 1.00 97.56 70 ILE A N 1
ATOM 570 C CA . ILE A 1 70 ? 27.226 2.852 -28.213 1.00 97.56 70 ILE A CA 1
ATOM 571 C C . ILE A 1 70 ? 26.169 3.481 -27.289 1.00 97.56 70 ILE A C 1
ATOM 573 O O . ILE A 1 70 ? 26.334 3.490 -26.071 1.00 97.56 70 ILE A O 1
ATOM 577 N N . LEU A 1 71 ? 25.060 3.967 -27.857 1.00 97.75 71 LEU A N 1
ATOM 578 C CA . LEU A 1 71 ? 23.977 4.594 -27.097 1.00 97.75 71 LEU A CA 1
ATOM 579 C C . LEU A 1 71 ? 23.174 3.561 -26.292 1.00 97.75 71 LEU A C 1
ATOM 581 O O . LEU A 1 71 ? 22.775 3.853 -25.169 1.00 97.75 71 LEU A O 1
ATOM 585 N N . PHE A 1 72 ? 23.008 2.346 -26.821 1.00 98.06 72 PHE A N 1
ATOM 586 C CA . PHE A 1 72 ? 22.428 1.207 -26.108 1.00 98.06 72 PHE A CA 1
ATOM 587 C C . PHE A 1 72 ? 23.231 0.865 -24.844 1.00 98.06 72 PHE A C 1
ATOM 589 O O . PHE A 1 72 ? 22.659 0.799 -23.760 1.00 98.06 72 PHE A O 1
ATOM 596 N N . VAL A 1 73 ? 24.561 0.729 -24.944 1.00 97.75 73 VAL A N 1
ATOM 597 C CA . VAL A 1 73 ? 25.422 0.452 -23.777 1.00 97.75 73 VAL A CA 1
ATOM 598 C C . VAL A 1 73 ? 25.359 1.588 -22.748 1.00 97.75 73 VAL A C 1
ATOM 600 O O . VAL A 1 73 ? 25.219 1.317 -21.556 1.00 97.75 73 VAL A O 1
ATOM 603 N N . ILE A 1 74 ? 25.396 2.852 -23.188 1.00 98.19 74 ILE A N 1
ATOM 604 C CA . ILE A 1 74 ? 25.243 4.015 -22.295 1.00 98.19 74 ILE A CA 1
ATOM 605 C C . ILE A 1 74 ? 23.881 3.986 -21.582 1.00 98.19 74 ILE A C 1
ATOM 607 O O . ILE A 1 74 ? 23.822 4.203 -20.372 1.00 98.19 74 ILE A O 1
ATOM 611 N N . PHE A 1 75 ? 22.797 3.682 -22.303 1.00 98.06 75 PHE A N 1
ATOM 612 C CA . PHE A 1 75 ? 21.453 3.592 -21.734 1.00 98.06 75 PHE A CA 1
ATOM 613 C C . PHE A 1 75 ? 21.338 2.463 -20.704 1.00 98.06 75 PHE A C 1
ATOM 615 O O . PHE A 1 75 ? 20.913 2.721 -19.580 1.00 98.06 75 PHE A O 1
ATOM 622 N N . VAL A 1 76 ? 21.779 1.246 -21.044 1.00 97.44 76 VAL A N 1
ATOM 623 C CA . VAL A 1 76 ? 21.759 0.082 -20.140 1.00 97.44 76 VAL A CA 1
ATOM 624 C C . VAL A 1 76 ? 22.522 0.378 -18.847 1.00 97.44 76 VAL A C 1
ATOM 626 O O . VAL A 1 76 ? 22.003 0.123 -17.762 1.00 97.44 76 VAL A O 1
ATOM 629 N N . LEU A 1 77 ? 23.710 0.990 -18.928 1.00 97.50 77 LEU A N 1
ATOM 630 C CA . LEU A 1 77 ? 24.479 1.388 -17.742 1.00 97.50 77 LEU A CA 1
ATOM 631 C C . LEU A 1 77 ? 23.757 2.455 -16.897 1.00 97.50 77 LEU A C 1
ATOM 633 O O . LEU A 1 77 ? 23.801 2.386 -15.669 1.00 97.50 77 LEU A O 1
ATOM 637 N N . ALA A 1 78 ? 23.062 3.406 -17.531 1.00 96.50 78 ALA A N 1
ATOM 638 C CA . ALA A 1 78 ? 22.301 4.450 -16.844 1.00 96.50 78 ALA A CA 1
ATOM 639 C C . ALA A 1 78 ? 20.998 3.944 -16.190 1.00 96.50 78 ALA A C 1
ATOM 641 O O . ALA A 1 78 ? 20.576 4.494 -15.172 1.00 96.50 78 ALA A O 1
ATOM 642 N N . VAL A 1 79 ? 20.352 2.900 -16.732 1.00 97.56 79 VAL A N 1
ATOM 643 C CA . VAL A 1 79 ? 19.130 2.322 -16.134 1.00 97.56 79 VAL A CA 1
ATOM 644 C C . VAL A 1 79 ? 19.384 1.127 -15.216 1.00 97.56 79 VAL A C 1
ATOM 646 O O . VAL A 1 79 ? 18.486 0.768 -14.456 1.00 97.56 79 VAL A O 1
ATOM 649 N N . LEU A 1 80 ? 20.582 0.532 -15.219 1.00 96.88 80 LEU A N 1
ATOM 650 C CA . LEU A 1 80 ? 20.922 -0.645 -14.406 1.00 96.88 80 LEU A CA 1
ATOM 651 C C . LEU A 1 80 ? 20.629 -0.438 -12.910 1.00 96.88 80 LEU A C 1
ATOM 653 O O . LEU A 1 80 ? 19.932 -1.246 -12.295 1.00 96.88 80 LEU A O 1
ATOM 657 N N . VAL A 1 81 ? 21.126 0.657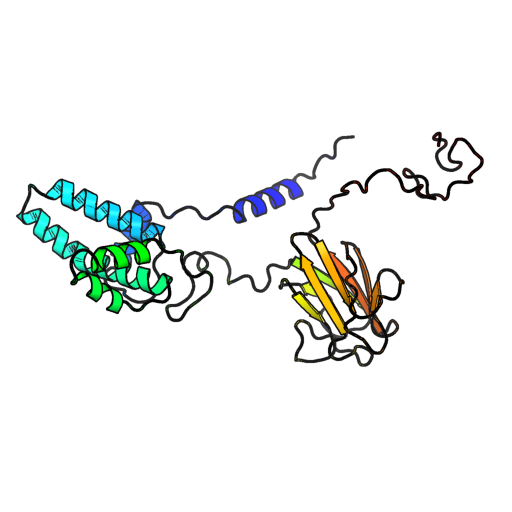 -12.326 1.00 97.44 81 VAL A N 1
ATOM 658 C CA . VAL A 1 81 ? 20.969 0.946 -10.889 1.00 97.44 81 VAL A CA 1
ATOM 659 C C . VAL A 1 81 ? 19.500 1.193 -10.500 1.00 97.44 81 VAL A C 1
ATOM 661 O O . VAL A 1 81 ? 19.021 0.469 -9.622 1.00 97.44 81 VAL A O 1
ATOM 664 N N . PRO A 1 82 ? 18.731 2.094 -11.156 1.00 97.25 82 PRO A N 1
ATOM 665 C CA . PRO A 1 82 ? 17.314 2.276 -10.833 1.00 97.25 82 PRO A CA 1
ATOM 666 C C . PRO A 1 82 ? 16.460 1.037 -11.138 1.00 97.25 82 PRO A C 1
ATOM 668 O O . PRO A 1 82 ? 15.500 0.781 -10.410 1.00 97.25 82 PRO A O 1
ATOM 671 N N . SER A 1 83 ? 16.821 0.218 -12.136 1.00 97.31 83 SER A N 1
ATOM 672 C CA . SER A 1 83 ? 16.143 -1.061 -12.413 1.00 97.31 83 SER A CA 1
ATOM 673 C C . SER A 1 83 ? 16.322 -2.061 -11.272 1.00 97.31 83 SER A C 1
ATOM 675 O O . SER A 1 83 ? 15.351 -2.696 -10.853 1.00 97.31 83 SER A O 1
ATOM 677 N N . LEU A 1 84 ? 17.532 -2.174 -10.716 1.00 97.38 84 LEU A N 1
ATOM 678 C CA . LEU A 1 84 ? 17.782 -2.984 -9.524 1.00 97.38 84 LEU A CA 1
ATOM 679 C C . LEU A 1 84 ? 17.056 -2.401 -8.302 1.00 97.38 84 LEU A C 1
ATOM 681 O O . LEU A 1 84 ? 16.370 -3.139 -7.597 1.00 97.38 84 LEU A O 1
ATOM 685 N N . ALA A 1 85 ? 17.127 -1.084 -8.085 1.00 97.12 85 ALA A N 1
ATOM 686 C CA . ALA A 1 85 ? 16.490 -0.412 -6.952 1.00 97.12 85 ALA A CA 1
ATOM 687 C C . ALA A 1 85 ? 14.962 -0.593 -6.938 1.00 97.12 85 ALA A C 1
ATOM 689 O O . ALA A 1 85 ? 14.400 -1.008 -5.922 1.00 97.12 85 ALA A O 1
ATOM 690 N N . VAL A 1 86 ? 14.275 -0.362 -8.066 1.00 96.44 86 VAL A N 1
ATOM 691 C CA . VAL A 1 86 ? 12.821 -0.579 -8.153 1.00 96.44 86 VAL A CA 1
ATOM 692 C C . VAL A 1 86 ? 12.458 -2.063 -8.060 1.00 96.44 86 VAL A C 1
ATOM 694 O O . VAL A 1 86 ? 11.445 -2.385 -7.447 1.00 96.44 86 VAL A O 1
ATOM 697 N N . SER A 1 87 ? 13.288 -2.980 -8.574 1.00 97.25 87 SER A N 1
ATOM 698 C CA . SER A 1 87 ? 13.056 -4.431 -8.457 1.00 97.25 87 SER A CA 1
ATOM 699 C C . SER A 1 87 ? 13.192 -4.934 -7.014 1.00 97.25 87 SER A C 1
ATOM 701 O O . SER A 1 87 ? 12.373 -5.734 -6.565 1.00 97.25 87 SER A O 1
ATOM 703 N N . VAL A 1 88 ? 14.167 -4.426 -6.253 1.00 97.69 88 VAL A N 1
ATOM 704 C CA . VAL A 1 88 ? 14.313 -4.713 -4.815 1.00 97.69 88 VAL A CA 1
ATOM 705 C C . VAL A 1 88 ? 13.125 -4.149 -4.031 1.00 97.69 88 VAL A C 1
ATOM 707 O O . VAL A 1 88 ? 12.447 -4.902 -3.333 1.00 97.69 88 VAL A O 1
ATOM 710 N N . ARG A 1 89 ? 12.776 -2.868 -4.228 1.00 95.25 89 ARG A N 1
ATOM 711 C CA . ARG A 1 89 ? 11.580 -2.260 -3.611 1.00 95.25 89 ARG A CA 1
ATOM 712 C C . ARG A 1 89 ? 10.274 -2.968 -4.022 1.00 95.25 89 ARG A C 1
ATOM 714 O O . ARG A 1 89 ? 9.305 -2.963 -3.262 1.00 95.25 89 ARG A O 1
ATOM 721 N N . ARG A 1 90 ? 10.217 -3.602 -5.199 1.00 95.25 90 ARG A N 1
ATOM 722 C CA . ARG A 1 90 ? 9.060 -4.383 -5.680 1.00 95.25 90 ARG A CA 1
ATOM 723 C C . ARG A 1 90 ? 8.946 -5.749 -4.989 1.00 95.25 90 ARG A C 1
ATOM 725 O O . ARG A 1 90 ? 7.828 -6.167 -4.703 1.00 95.25 90 ARG A O 1
ATOM 732 N N . LEU A 1 91 ? 10.066 -6.400 -4.660 1.00 95.38 91 LEU A N 1
ATOM 733 C CA . LEU A 1 91 ? 10.100 -7.609 -3.821 1.00 95.38 91 LEU A CA 1
ATOM 734 C C . LEU A 1 91 ? 9.745 -7.299 -2.357 1.00 95.38 91 LEU A C 1
ATOM 736 O O . LEU A 1 91 ? 8.941 -8.008 -1.750 1.00 95.38 91 LEU A O 1
ATOM 740 N N . HIS A 1 92 ? 10.258 -6.191 -1.818 1.00 94.25 92 HIS A N 1
ATOM 741 C CA . HIS A 1 92 ? 9.915 -5.698 -0.480 1.00 94.25 92 HIS A CA 1
ATOM 742 C C . HIS A 1 92 ? 8.399 -5.477 -0.300 1.00 94.25 92 HIS A C 1
ATOM 744 O O . HIS A 1 92 ? 7.836 -5.743 0.762 1.00 94.25 92 HIS A O 1
ATOM 750 N N . ASP A 1 93 ? 7.699 -5.054 -1.357 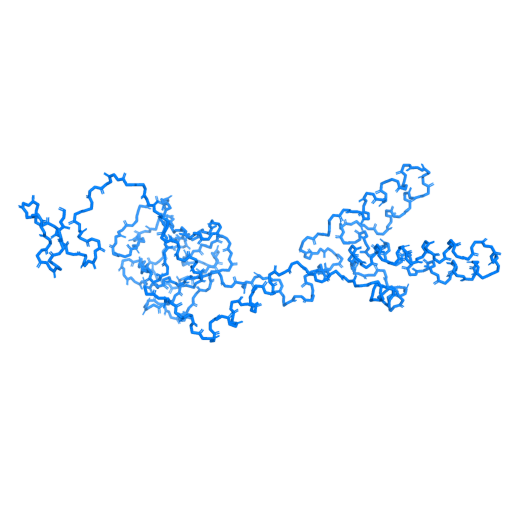1.00 91.56 93 ASP A N 1
ATOM 751 C CA . ASP A 1 93 ? 6.246 -4.836 -1.348 1.00 91.56 93 ASP A CA 1
ATOM 752 C C . ASP A 1 93 ? 5.394 -6.127 -1.274 1.00 91.56 93 ASP A C 1
ATOM 754 O O . ASP A 1 93 ? 4.181 -6.057 -1.058 1.00 91.56 93 ASP A O 1
ATOM 758 N N . ILE A 1 94 ? 6.025 -7.299 -1.417 1.00 91.56 94 ILE A N 1
ATOM 759 C CA . ILE A 1 94 ? 5.434 -8.632 -1.193 1.00 91.56 94 ILE A CA 1
ATOM 760 C C . ILE A 1 94 ? 6.149 -9.406 -0.063 1.00 91.56 94 ILE A C 1
ATOM 762 O O . ILE A 1 94 ? 6.133 -10.637 -0.038 1.00 91.56 94 ILE A O 1
ATOM 766 N N . ASN A 1 95 ? 6.816 -8.676 0.838 1.00 91.38 95 ASN A N 1
ATOM 767 C CA . ASN A 1 95 ? 7.615 -9.180 1.960 1.00 91.38 95 ASN A CA 1
ATOM 768 C C . ASN A 1 95 ? 8.700 -10.207 1.567 1.00 91.38 95 ASN A C 1
ATOM 770 O O . ASN A 1 95 ? 8.890 -11.240 2.214 1.00 91.38 95 ASN A O 1
ATOM 774 N N . ARG A 1 96 ? 9.415 -9.943 0.465 1.00 93.44 96 ARG A N 1
ATOM 775 C CA . ARG A 1 96 ? 10.580 -10.724 0.018 1.00 93.44 96 ARG A CA 1
ATOM 776 C C . ARG A 1 96 ? 11.818 -9.838 -0.035 1.00 93.44 96 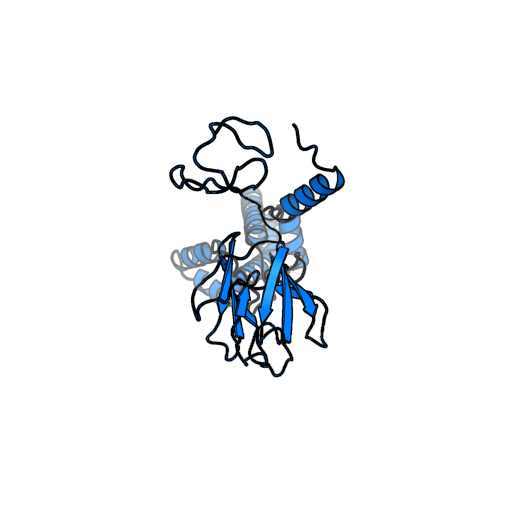ARG A C 1
ATOM 778 O O . ARG A 1 96 ? 11.777 -8.755 -0.604 1.00 93.44 96 ARG A O 1
ATOM 785 N N . SER A 1 97 ? 12.933 -10.319 0.504 1.00 96.44 97 SER A N 1
ATOM 786 C CA . SER A 1 97 ? 14.212 -9.605 0.460 1.00 96.44 97 SER A CA 1
ATOM 787 C C . SER A 1 97 ? 14.753 -9.466 -0.969 1.00 96.44 97 SER A C 1
ATOM 789 O O . SER A 1 97 ? 14.573 -10.352 -1.808 1.00 96.44 97 SER A O 1
ATOM 791 N N . GLY A 1 98 ? 15.487 -8.380 -1.241 1.00 94.12 98 GLY A N 1
ATOM 792 C CA . GLY A 1 98 ? 16.105 -8.129 -2.553 1.00 94.12 98 GLY A CA 1
ATOM 793 C C . GLY A 1 98 ? 17.022 -9.250 -3.072 1.00 94.12 98 GLY A C 1
ATOM 794 O O . GLY A 1 98 ? 17.183 -9.396 -4.282 1.00 94.12 98 GLY A O 1
ATOM 795 N N . TRP A 1 99 ? 17.553 -10.100 -2.184 1.00 96.56 99 TRP A N 1
ATOM 796 C CA . TRP A 1 99 ? 18.340 -11.290 -2.536 1.00 96.56 99 TRP A CA 1
ATOM 797 C C . TRP A 1 99 ? 17.609 -12.276 -3.455 1.00 96.56 99 TRP A C 1
ATOM 799 O O . TRP A 1 99 ? 18.267 -12.997 -4.205 1.00 96.56 99 TRP A O 1
ATOM 809 N N . TRP A 1 100 ? 16.271 -12.279 -3.474 1.00 96.75 100 TRP A N 1
ATOM 810 C CA . TRP A 1 100 ? 15.507 -13.101 -4.415 1.00 96.75 100 TRP A CA 1
ATOM 811 C C . TRP A 1 100 ? 15.778 -12.757 -5.888 1.00 96.75 100 TRP A C 1
ATOM 813 O O . TRP A 1 100 ? 15.569 -13.621 -6.730 1.00 96.75 100 TRP A O 1
ATOM 823 N N . LEU A 1 101 ? 16.323 -11.577 -6.224 1.00 96.81 101 LEU A N 1
ATOM 824 C CA . LEU A 1 101 ? 16.771 -11.277 -7.595 1.00 96.81 101 LEU A CA 1
ATOM 825 C C . LEU A 1 101 ? 17.865 -12.233 -8.098 1.00 96.81 101 LEU A C 1
ATOM 827 O O . LEU A 1 101 ? 17.927 -12.491 -9.299 1.00 96.81 101 LEU A O 1
ATOM 831 N N . LEU A 1 102 ? 18.679 -12.817 -7.206 1.00 96.31 102 LEU A N 1
ATOM 832 C CA . LEU A 1 102 ? 19.732 -13.763 -7.595 1.00 96.31 102 LEU A CA 1
ATOM 833 C C . LEU A 1 102 ? 19.186 -15.036 -8.256 1.00 96.31 102 LEU A C 1
ATOM 835 O O . LEU A 1 102 ? 19.907 -15.665 -9.028 1.00 96.31 102 LEU A O 1
ATOM 839 N N . ILE A 1 103 ? 17.917 -15.404 -8.029 1.00 95.12 103 ILE A N 1
ATOM 840 C CA . ILE A 1 103 ? 17.326 -16.560 -8.720 1.00 95.12 103 ILE A CA 1
ATOM 841 C C . ILE A 1 103 ? 17.277 -16.339 -10.237 1.00 95.12 103 ILE A C 1
ATOM 843 O O . ILE A 1 103 ? 17.288 -17.313 -10.976 1.00 95.12 103 ILE A O 1
ATOM 847 N N . GLY A 1 104 ? 17.281 -15.084 -10.710 1.00 92.50 104 GLY A N 1
ATOM 848 C CA . GLY A 1 104 ? 17.302 -14.735 -12.133 1.00 92.50 104 GLY A CA 1
ATOM 849 C C . GLY A 1 104 ? 18.541 -15.231 -12.890 1.00 92.50 104 GLY A C 1
ATOM 850 O O . GLY A 1 104 ? 18.486 -15.348 -14.111 1.00 92.50 104 GLY A O 1
ATOM 851 N N . PHE A 1 105 ? 19.621 -15.598 -12.186 1.00 94.06 105 PHE A N 1
ATOM 852 C CA . PHE A 1 105 ? 20.774 -16.284 -12.779 1.00 94.06 105 PHE A CA 1
ATOM 853 C C . PHE A 1 105 ? 20.500 -17.758 -13.133 1.00 94.06 105 PHE A C 1
ATOM 855 O O . PHE A 1 105 ? 21.311 -18.368 -13.825 1.00 94.06 105 PHE A O 1
ATOM 862 N N . ILE A 1 106 ? 19.370 -18.334 -12.703 1.00 95.56 106 ILE A N 1
ATOM 863 C CA . ILE A 1 106 ? 18.890 -19.656 -13.127 1.00 95.56 106 ILE A CA 1
ATOM 864 C C . ILE A 1 106 ? 18.016 -19.468 -14.383 1.00 95.56 106 ILE A C 1
ATOM 866 O O . ILE A 1 106 ? 16.899 -18.948 -14.263 1.00 95.56 106 ILE A O 1
ATOM 870 N N . PRO A 1 107 ? 18.462 -19.889 -15.584 1.00 90.12 107 PRO A N 1
ATOM 871 C CA . PRO A 1 107 ? 17.713 -19.663 -16.818 1.00 90.12 107 PRO A CA 1
ATOM 872 C C . PRO A 1 107 ? 16.324 -20.308 -16.788 1.00 90.12 107 PRO A C 1
ATOM 874 O O . PRO A 1 107 ? 16.148 -21.404 -16.255 1.00 90.12 107 PRO A O 1
ATOM 877 N N . PHE A 1 108 ? 15.348 -19.633 -17.401 1.00 92.75 108 PHE A N 1
ATOM 878 C CA . PHE A 1 108 ? 13.926 -20.002 -17.485 1.00 92.75 108 PHE A CA 1
ATOM 879 C C . PHE A 1 108 ? 13.191 -20.083 -16.135 1.00 92.75 108 PHE A C 1
ATOM 881 O O . PHE A 1 108 ? 12.237 -19.341 -15.917 1.00 92.75 108 PHE A O 1
ATOM 888 N N . LEU A 1 109 ? 13.620 -20.945 -15.210 1.00 94.06 109 LEU A N 1
ATOM 889 C CA . LEU A 1 109 ? 12.951 -21.133 -13.919 1.00 94.06 109 LEU A CA 1
ATOM 890 C C . LEU A 1 109 ? 13.031 -19.867 -13.052 1.00 94.06 109 LEU A C 1
ATOM 892 O O . LEU A 1 109 ? 12.026 -19.434 -12.489 1.00 94.06 109 LEU A O 1
ATOM 896 N N . GLY A 1 110 ? 14.208 -19.240 -12.989 1.00 92.00 110 GLY A N 1
ATOM 897 C CA . GLY A 1 110 ? 14.434 -18.024 -12.215 1.00 92.00 110 GLY A CA 1
ATOM 898 C C . GLY A 1 110 ? 13.636 -16.828 -12.723 1.00 92.00 110 GLY A C 1
ATOM 899 O O . GLY A 1 110 ? 12.984 -16.134 -11.942 1.00 92.00 110 GLY A O 1
ATOM 900 N N . SER A 1 111 ? 13.630 -16.615 -14.041 1.00 91.44 111 SER A N 1
ATOM 901 C CA . SER A 1 111 ? 12.875 -15.527 -14.667 1.00 91.44 111 SER A CA 1
ATOM 902 C C . SER A 1 111 ? 11.360 -15.719 -14.546 1.00 91.44 111 SER A C 1
ATOM 904 O O . SER A 1 111 ? 10.658 -14.737 -14.314 1.00 91.44 111 SER A O 1
ATOM 906 N N . VAL A 1 112 ? 10.847 -16.955 -14.604 1.00 95.94 112 VAL A N 1
ATOM 907 C CA . VAL A 1 112 ? 9.423 -17.246 -14.348 1.00 95.94 112 VAL A CA 1
ATOM 908 C C . VAL A 1 112 ? 9.038 -16.961 -12.892 1.00 95.94 112 VAL A C 1
ATOM 910 O O . VAL A 1 112 ? 8.021 -16.307 -12.658 1.00 95.94 112 VAL A O 1
ATOM 913 N N . VAL A 1 113 ? 9.841 -17.378 -11.904 1.00 96.12 113 VAL A N 1
ATOM 914 C CA . VAL A 1 113 ? 9.543 -17.099 -10.484 1.00 96.12 113 VAL A CA 1
ATOM 915 C C . VAL A 1 113 ? 9.601 -15.595 -10.189 1.00 96.12 113 VAL A C 1
ATOM 917 O O . VAL A 1 113 ? 8.695 -15.070 -9.538 1.00 96.12 113 VAL A O 1
ATOM 920 N N . LEU A 1 114 ? 10.596 -14.875 -10.722 1.00 95.38 114 LEU A N 1
ATOM 921 C CA . LEU A 1 114 ? 10.648 -13.413 -10.607 1.00 95.38 114 LEU A CA 1
ATOM 922 C C . LEU A 1 114 ? 9.448 -12.743 -11.283 1.00 95.38 114 LEU A C 1
ATOM 924 O O . LEU A 1 114 ? 8.826 -11.883 -10.667 1.00 95.38 114 LEU A O 1
ATOM 928 N N . LEU A 1 115 ? 9.070 -13.154 -12.496 1.00 95.44 115 LEU A N 1
ATOM 929 C CA . LEU A 1 115 ? 7.899 -12.617 -13.195 1.00 95.44 115 LEU A CA 1
ATOM 930 C C . LEU A 1 115 ? 6.622 -12.768 -12.353 1.00 95.44 115 LEU A C 1
ATOM 932 O O . LEU A 1 115 ? 5.880 -11.798 -12.188 1.00 95.44 115 LEU A O 1
ATOM 936 N N . VAL A 1 116 ? 6.401 -13.943 -11.751 1.00 95.75 116 VAL A N 1
ATOM 937 C CA . VAL A 1 116 ? 5.286 -14.166 -10.816 1.00 95.75 116 VAL A CA 1
ATOM 938 C C . VAL A 1 116 ? 5.365 -13.199 -9.632 1.00 95.75 116 VAL A C 1
ATOM 940 O O . VAL A 1 116 ? 4.377 -12.527 -9.340 1.00 95.75 116 VAL A O 1
ATOM 943 N N . PHE A 1 117 ? 6.525 -13.051 -8.984 1.00 95.88 117 PHE A N 1
ATOM 944 C CA . PHE A 1 117 ? 6.699 -12.122 -7.859 1.00 95.88 117 PHE A CA 1
ATOM 945 C C . PHE A 1 117 ? 6.415 -10.657 -8.235 1.00 95.88 117 PHE A C 1
ATOM 947 O O . PHE A 1 117 ? 5.699 -9.966 -7.508 1.00 95.88 117 PHE A O 1
ATOM 954 N N . MET A 1 118 ? 6.877 -10.185 -9.395 1.00 94.81 118 MET A N 1
ATOM 955 C CA . MET A 1 118 ? 6.601 -8.816 -9.853 1.00 94.81 118 MET A CA 1
ATOM 956 C C . MET A 1 118 ? 5.106 -8.592 -10.153 1.00 94.81 118 MET A C 1
ATOM 958 O O . MET A 1 118 ? 4.594 -7.481 -9.958 1.00 94.81 118 MET A O 1
ATOM 962 N N . LEU A 1 119 ? 4.388 -9.648 -10.561 1.00 93.94 119 LEU A N 1
ATOM 963 C CA . LEU A 1 119 ? 2.940 -9.658 -10.799 1.00 93.94 119 LEU A CA 1
ATOM 964 C C . LEU A 1 119 ? 2.084 -9.806 -9.524 1.00 93.94 119 LEU A C 1
ATOM 966 O O . LEU A 1 119 ? 0.928 -9.377 -9.547 1.00 93.94 119 LEU A O 1
ATOM 970 N N . LEU A 1 120 ? 2.589 -10.369 -8.418 1.00 88.50 120 LEU A N 1
ATOM 971 C CA . LEU A 1 120 ? 1.814 -10.605 -7.180 1.00 88.50 120 LEU A CA 1
ATOM 972 C C . LEU A 1 120 ? 1.210 -9.312 -6.574 1.00 88.50 120 LEU A C 1
ATOM 974 O O . LEU A 1 120 ? 1.673 -8.205 -6.867 1.00 88.50 120 LEU A O 1
ATOM 978 N N . PRO A 1 121 ? 0.125 -9.399 -5.777 1.00 80.88 121 PRO A N 1
ATOM 979 C CA . PRO A 1 121 ? -0.486 -8.235 -5.137 1.00 80.88 121 PRO A CA 1
ATOM 980 C C . PRO A 1 121 ? 0.374 -7.679 -3.999 1.00 80.88 121 PRO A C 1
ATOM 982 O O . PRO A 1 121 ? 0.920 -8.432 -3.202 1.00 80.88 121 PRO A O 1
ATOM 985 N N . SER A 1 122 ? 0.431 -6.350 -3.916 1.00 81.44 122 SER A N 1
ATOM 986 C CA . SER A 1 122 ? 1.015 -5.598 -2.803 1.00 81.44 122 SER A CA 1
ATOM 987 C C . SER A 1 122 ? 0.404 -6.004 -1.463 1.00 81.44 122 SER A C 1
ATOM 989 O O . SER A 1 122 ? -0.822 -6.079 -1.334 1.00 81.44 122 SER A O 1
ATOM 991 N N . GLU A 1 123 ? 1.243 -6.214 -0.452 1.00 75.25 123 GLU A N 1
ATOM 992 C CA . GLU A 1 123 ? 0.789 -6.551 0.897 1.00 75.25 123 GLU A CA 1
ATOM 993 C C . GLU A 1 123 ? -0.022 -5.398 1.504 1.00 75.25 123 GLU A C 1
ATOM 995 O O . GLU A 1 123 ? 0.432 -4.255 1.523 1.00 75.25 123 GLU A O 1
ATOM 1000 N N . ARG A 1 124 ? -1.253 -5.665 1.961 1.00 65.75 124 ARG A N 1
ATOM 1001 C CA . ARG A 1 124 ? -2.246 -4.608 2.250 1.00 65.75 124 ARG A CA 1
ATOM 1002 C C . ARG A 1 124 ? -1.869 -3.683 3.412 1.00 65.75 124 ARG A C 1
ATOM 1004 O O . ARG A 1 124 ? -2.257 -2.518 3.382 1.00 65.75 124 ARG A O 1
ATOM 1011 N N . LEU A 1 125 ? -1.147 -4.206 4.399 1.00 72.12 125 LEU A N 1
ATOM 1012 C CA . LEU A 1 125 ? -0.743 -3.507 5.620 1.00 72.12 125 LEU A CA 1
ATOM 1013 C C . LEU A 1 125 ? 0.707 -2.997 5.507 1.00 72.12 125 LEU A C 1
ATOM 1015 O O . LEU A 1 125 ? 1.372 -3.164 4.476 1.00 72.12 125 LEU A O 1
ATOM 1019 N N . THR A 1 126 ? 1.210 -2.366 6.568 1.00 74.75 126 THR A N 1
ATOM 1020 C CA . THR A 1 126 ? 2.659 -2.168 6.735 1.00 74.75 126 THR A CA 1
ATOM 1021 C C . THR A 1 126 ? 3.372 -3.513 6.913 1.00 74.75 126 THR A C 1
ATOM 1023 O O . THR A 1 126 ? 2.796 -4.447 7.463 1.00 74.75 126 THR A O 1
ATOM 1026 N N . ASN A 1 127 ? 4.620 -3.609 6.453 1.00 83.38 127 ASN A N 1
ATOM 1027 C CA . ASN A 1 127 ? 5.477 -4.783 6.647 1.00 83.38 127 ASN A CA 1
ATOM 1028 C C . ASN A 1 127 ? 6.889 -4.359 7.087 1.00 83.38 127 ASN A C 1
ATOM 1030 O O . ASN A 1 127 ? 7.108 -3.182 7.380 1.00 83.38 127 ASN A O 1
ATOM 1034 N N . GLU A 1 128 ? 7.842 -5.294 7.142 1.00 83.06 128 GLU A N 1
ATOM 1035 C CA . GLU A 1 128 ? 9.223 -5.034 7.594 1.00 83.06 128 GLU A CA 1
ATOM 1036 C C . GLU A 1 128 ? 9.945 -3.966 6.752 1.00 83.06 128 GLU A C 1
ATOM 1038 O O . GLU A 1 128 ? 10.825 -3.263 7.245 1.00 83.06 128 GLU A O 1
ATOM 1043 N N . TYR A 1 129 ? 9.523 -3.787 5.498 1.00 84.62 129 TYR A N 1
ATOM 1044 C CA . TYR A 1 129 ? 10.045 -2.787 4.567 1.00 84.62 129 TYR A CA 1
ATOM 1045 C C . TYR A 1 129 ? 9.216 -1.490 4.538 1.00 84.62 129 TYR A C 1
ATOM 1047 O O . TYR A 1 129 ? 9.461 -0.615 3.704 1.00 84.62 129 TYR A O 1
ATOM 1055 N N . GLY A 1 130 ? 8.246 -1.346 5.446 1.00 79.44 130 GLY A N 1
ATOM 1056 C CA . GLY A 1 130 ? 7.495 -0.118 5.695 1.00 79.44 130 GLY A CA 1
ATOM 1057 C C . GLY A 1 130 ? 6.032 -0.123 5.219 1.00 79.44 130 GLY A C 1
ATOM 1058 O O . GLY A 1 130 ? 5.490 -1.154 4.791 1.00 79.44 130 GLY A O 1
ATOM 1059 N N . PRO A 1 131 ? 5.360 1.043 5.303 1.00 74.69 131 PRO A N 1
ATOM 1060 C CA . PRO A 1 131 ? 3.953 1.185 4.948 1.00 74.69 131 PRO A CA 1
ATOM 1061 C C . PRO A 1 131 ? 3.727 0.979 3.448 1.00 74.69 131 PRO A C 1
ATOM 1063 O O . PRO A 1 131 ? 4.537 1.389 2.614 1.00 74.69 131 PRO A O 1
ATOM 1066 N N . ASN A 1 132 ? 2.594 0.373 3.092 1.00 75.69 132 ASN A N 1
ATOM 1067 C CA . ASN A 1 132 ? 2.224 0.150 1.697 1.00 75.69 132 ASN A CA 1
ATOM 1068 C C . ASN A 1 132 ? 2.105 1.500 0.949 1.00 75.69 132 ASN A C 1
ATOM 1070 O O . ASN A 1 132 ? 1.376 2.385 1.400 1.00 75.69 132 ASN A O 1
ATOM 1074 N N . PRO A 1 133 ? 2.761 1.699 -0.211 1.00 66.06 133 PRO A N 1
ATOM 1075 C CA . PRO A 1 133 ? 2.662 2.954 -0.958 1.00 66.06 133 PRO A CA 1
ATOM 1076 C C . PRO A 1 133 ? 1.236 3.245 -1.474 1.00 66.06 133 PRO A C 1
ATOM 1078 O O . PRO A 1 133 ? 0.855 4.402 -1.659 1.00 66.06 133 PRO A O 1
ATOM 1081 N N . ASP A 1 134 ? 0.392 2.229 -1.656 1.00 62.75 134 ASP A N 1
ATOM 1082 C CA . ASP A 1 134 ? -1.040 2.365 -1.959 1.00 62.75 134 ASP A CA 1
ATOM 1083 C C . ASP A 1 134 ? -1.912 2.644 -0.716 1.00 62.75 134 ASP A C 1
ATOM 1085 O O . ASP A 1 134 ? -3.118 2.892 -0.852 1.00 62.75 134 ASP A O 1
ATOM 1089 N N . THR A 1 135 ? -1.323 2.724 0.483 1.00 51.22 135 THR A N 1
ATOM 1090 C CA . THR A 1 135 ? -1.944 3.298 1.692 1.00 51.22 135 THR A CA 1
ATOM 1091 C C . THR A 1 135 ? -1.245 4.567 2.198 1.00 51.22 135 THR A C 1
ATOM 1093 O O . THR A 1 135 ? -1.931 5.401 2.771 1.00 51.22 135 THR A O 1
ATOM 1096 N N . SER A 1 136 ? 0.034 4.821 1.897 1.00 44.09 136 SER A N 1
ATOM 1097 C CA . SER A 1 136 ? 0.785 5.974 2.438 1.00 44.09 136 SER A CA 1
ATOM 1098 C C . SER A 1 136 ? 0.307 7.356 1.968 1.00 44.09 136 SER A C 1
ATOM 1100 O O . SER A 1 136 ? 0.337 8.303 2.743 1.00 44.09 136 SER A O 1
ATOM 1102 N N . SER A 1 137 ? -0.196 7.491 0.732 1.00 40.12 137 SER A N 1
ATOM 1103 C CA . SER A 1 137 ? -0.870 8.726 0.276 1.00 40.12 137 SER A CA 1
ATOM 1104 C C . SER A 1 137 ? -2.373 8.738 0.597 1.00 40.12 137 SER A C 1
ATOM 1106 O O . SER A 1 137 ? -3.167 9.408 -0.060 1.00 40.12 137 SER A O 1
ATOM 1108 N N . ARG A 1 138 ? -2.810 7.883 1.528 1.00 41.00 138 ARG A N 1
ATOM 1109 C CA . ARG A 1 138 ? -4.096 7.952 2.235 1.00 41.00 138 ARG A CA 1
ATOM 1110 C C . ARG A 1 138 ? -3.762 8.586 3.597 1.00 41.00 138 ARG A C 1
ATOM 1112 O O . ARG A 1 138 ? -2.624 8.486 4.046 1.00 41.00 138 ARG A O 1
ATOM 1119 N N . HIS A 1 139 ? -4.729 9.218 4.257 1.00 36.03 139 HIS A N 1
ATOM 1120 C CA . HIS A 1 139 ? -4.584 9.494 5.694 1.00 36.03 139 HIS A CA 1
ATOM 1121 C C . HIS A 1 139 ? -4.253 8.177 6.426 1.00 36.03 139 HIS A C 1
ATOM 1123 O O . HIS A 1 139 ? -4.613 7.122 5.887 1.00 36.03 139 HIS A O 1
ATOM 1129 N N . PRO A 1 140 ? -3.532 8.216 7.569 1.00 36.59 140 PRO A N 1
ATOM 1130 C CA . PRO A 1 140 ? -3.016 7.019 8.229 1.00 36.59 140 PRO A CA 1
ATOM 1131 C C . PRO A 1 140 ? -4.062 5.908 8.317 1.00 36.59 140 PRO A C 1
ATOM 1133 O O . PRO A 1 140 ? -5.251 6.180 8.480 1.00 36.59 140 PRO A O 1
ATOM 1136 N N . GLU A 1 141 ? -3.574 4.677 8.146 1.00 38.12 141 GLU A N 1
ATOM 1137 C CA . GLU A 1 141 ? -4.313 3.411 8.175 1.00 38.12 141 GLU A CA 1
ATOM 1138 C C . GLU A 1 141 ? -5.603 3.488 9.015 1.00 38.12 141 GLU A C 1
ATOM 1140 O O . GLU A 1 141 ? -5.512 3.845 10.189 1.00 38.12 141 GLU A O 1
ATOM 1145 N N . PRO A 1 142 ? -6.792 3.171 8.452 1.00 43.41 142 PRO A N 1
ATOM 1146 C CA . PRO A 1 142 ? -8.084 3.500 9.058 1.00 43.41 142 PRO A CA 1
ATOM 1147 C C . PRO A 1 142 ? -8.486 2.591 10.234 1.00 43.41 142 PRO A C 1
ATOM 1149 O O . PRO A 1 142 ? -9.626 2.133 10.329 1.00 43.41 142 PRO A O 1
ATOM 1152 N N . ALA A 1 143 ? -7.597 2.448 11.216 1.00 45.62 143 ALA A N 1
ATOM 1153 C CA . ALA A 1 143 ? -8.022 2.630 12.591 1.00 45.62 143 ALA A CA 1
ATOM 1154 C C . ALA A 1 143 ? -8.784 3.970 12.669 1.00 45.62 143 ALA A C 1
ATOM 1156 O O . ALA A 1 143 ? -8.210 5.043 12.508 1.00 45.62 143 ALA A O 1
ATOM 1157 N N . SER A 1 144 ? -10.099 3.896 12.876 1.00 45.62 144 SER A N 1
ATOM 1158 C CA . SER A 1 144 ? -11.013 5.047 12.852 1.00 45.62 144 SER A CA 1
ATOM 1159 C C . SER A 1 144 ? -11.332 5.646 11.471 1.00 45.62 144 SER A C 1
ATOM 1161 O O . SER A 1 144 ? -11.445 6.859 11.302 1.00 45.62 144 SER A O 1
ATOM 1163 N N . ALA A 1 145 ? -11.674 4.786 10.506 1.00 54.00 145 ALA A N 1
ATOM 1164 C CA . ALA A 1 145 ? -12.942 5.051 9.824 1.00 54.00 145 ALA A CA 1
ATOM 1165 C C . ALA A 1 145 ? -14.066 4.757 10.836 1.00 54.00 145 ALA A C 1
ATOM 1167 O O . ALA A 1 145 ? -14.283 3.600 11.199 1.00 54.00 145 ALA A O 1
ATOM 1168 N N . ILE A 1 146 ? -14.726 5.798 11.352 1.00 56.03 146 ILE A N 1
ATOM 1169 C CA . ILE A 1 146 ? -15.819 5.645 12.321 1.00 56.03 146 ILE A CA 1
ATOM 1170 C C . ILE A 1 146 ? -17.021 5.036 11.585 1.00 56.03 146 ILE A C 1
ATOM 1172 O O . ILE A 1 146 ? -17.695 5.714 10.814 1.00 56.03 146 ILE A O 1
ATOM 1176 N N . LYS A 1 147 ? -17.260 3.739 11.799 1.00 70.19 147 LYS A N 1
ATOM 1177 C CA . LYS A 1 147 ? -18.356 2.971 11.182 1.00 70.19 147 LYS A CA 1
ATOM 1178 C C . LYS A 1 147 ? -19.702 3.356 11.804 1.00 70.19 147 LYS A C 1
ATOM 1180 O O . LYS A 1 147 ? -20.693 3.550 11.101 1.00 70.19 147 LYS A O 1
ATOM 1185 N N . ALA A 1 148 ? -19.697 3.500 13.127 1.00 76.50 148 ALA A N 1
ATOM 1186 C CA . ALA A 1 148 ? -20.805 3.957 13.956 1.00 76.50 148 ALA A CA 1
ATOM 1187 C C . ALA A 1 148 ? -20.270 4.589 15.257 1.00 76.50 148 ALA A C 1
ATOM 1189 O O . ALA A 1 148 ? -19.073 4.531 15.543 1.00 76.50 148 ALA A O 1
ATOM 1190 N N . ILE A 1 149 ? -21.149 5.197 16.045 1.00 81.44 149 ILE A N 1
ATOM 1191 C CA . ILE A 1 149 ? -20.866 5.886 17.306 1.00 81.44 149 ILE A CA 1
ATOM 1192 C C . ILE A 1 149 ? -21.921 5.465 18.332 1.00 81.44 149 ILE A C 1
ATOM 1194 O O . ILE A 1 149 ? -23.114 5.491 18.039 1.00 81.44 149 ILE A O 1
ATOM 1198 N N . PHE A 1 150 ? -21.510 5.168 19.564 1.00 85.75 150 PHE A N 1
ATOM 1199 C CA . PHE A 1 150 ? -22.411 5.273 20.711 1.00 85.75 150 PHE A CA 1
ATOM 1200 C C . PHE A 1 150 ? -22.268 6.656 21.343 1.00 85.75 150 PHE A C 1
ATOM 1202 O O . PHE A 1 150 ? -21.222 6.982 21.899 1.00 85.75 150 PHE A O 1
ATOM 1209 N N . ASN A 1 151 ? -23.317 7.468 21.268 1.00 81.75 151 ASN A N 1
ATOM 1210 C CA . ASN A 1 151 ? -23.415 8.719 22.013 1.00 81.75 151 ASN A CA 1
ATOM 1211 C C . ASN A 1 151 ? -23.819 8.385 23.453 1.00 81.75 151 ASN A C 1
ATOM 1213 O O . ASN A 1 151 ? -24.742 7.601 23.662 1.00 81.75 151 ASN A O 1
ATOM 1217 N N . VAL A 1 152 ? -23.138 8.946 24.446 1.00 85.88 152 VAL A N 1
ATOM 1218 C CA . VAL A 1 152 ? -23.418 8.686 25.862 1.00 85.88 152 VAL A CA 1
ATOM 1219 C C . VAL A 1 152 ? -24.524 9.629 26.328 1.00 85.88 152 VAL A C 1
ATOM 1221 O O . VAL A 1 152 ? -24.328 10.841 26.354 1.00 85.88 152 VAL A O 1
ATOM 1224 N N . GLU A 1 153 ? -25.683 9.087 26.714 1.00 89.38 153 GLU A N 1
ATOM 1225 C CA . GLU A 1 153 ? -26.757 9.889 27.323 1.00 89.38 153 GLU A CA 1
ATOM 1226 C C . GLU A 1 153 ? -26.551 10.038 28.838 1.00 89.38 153 GLU A C 1
ATOM 1228 O O . GLU A 1 153 ? -26.871 11.081 29.404 1.00 89.38 153 GLU A O 1
ATOM 1233 N N . SER A 1 154 ? -26.031 9.002 29.510 1.00 88.44 154 SER A N 1
ATOM 1234 C CA . SER A 1 154 ? -25.753 9.031 30.952 1.00 88.44 154 SER A CA 1
ATOM 1235 C C . SER A 1 154 ? -24.818 7.904 31.412 1.00 88.44 154 SER A C 1
ATOM 1237 O O . SER A 1 154 ? -24.674 6.876 30.746 1.00 88.44 154 SER A O 1
ATOM 1239 N N . GLY A 1 155 ? -24.228 8.076 32.602 1.00 85.12 155 GLY A N 1
ATOM 1240 C CA . GLY A 1 155 ? -23.636 6.977 33.378 1.00 85.12 155 GLY A CA 1
ATOM 1241 C C . GLY A 1 155 ? -22.131 6.738 33.236 1.00 85.12 155 GLY A C 1
ATOM 1242 O O . GLY A 1 155 ? -21.611 5.812 33.857 1.00 85.12 155 GLY A O 1
ATOM 1243 N N . LEU A 1 156 ? -21.422 7.556 32.457 1.00 86.94 156 LEU A N 1
ATOM 1244 C CA . LEU A 1 156 ? -19.965 7.493 32.302 1.00 86.94 156 LEU A CA 1
ATOM 1245 C C . LEU A 1 156 ? -19.355 8.872 32.568 1.00 86.94 156 LEU A C 1
ATOM 1247 O O . LEU A 1 156 ? -19.887 9.878 32.105 1.00 86.94 156 LEU A O 1
ATOM 1251 N N . SER A 1 157 ? -18.212 8.905 33.253 1.00 74.69 157 SER A N 1
ATOM 1252 C CA . SER A 1 157 ? -17.434 10.132 33.511 1.00 74.69 157 SER A CA 1
ATOM 1253 C C . SER A 1 157 ? -16.471 10.504 32.370 1.00 74.69 157 SER A C 1
ATOM 1255 O O . SER A 1 157 ? -15.688 11.440 32.506 1.00 74.69 157 SER A O 1
ATOM 1257 N N . GLY A 1 158 ? -16.472 9.721 31.286 1.00 68.75 158 GLY A N 1
ATOM 1258 C CA . GLY A 1 158 ? -15.541 9.819 30.160 1.00 68.75 158 GLY A CA 1
ATOM 1259 C C . GLY A 1 158 ? -16.087 10.625 28.968 1.00 68.75 158 GLY A C 1
ATOM 1260 O O . GLY A 1 158 ? -16.872 11.554 29.157 1.00 68.75 158 GLY A O 1
ATOM 1261 N N . PRO A 1 159 ? -15.674 10.307 27.724 1.00 71.25 159 PRO A N 1
ATOM 1262 C CA . PRO A 1 159 ? -16.110 11.044 26.540 1.00 71.25 159 PRO A CA 1
ATOM 1263 C C . PRO A 1 159 ? -17.607 10.849 26.260 1.00 71.25 159 PRO A C 1
ATOM 1265 O O . PRO A 1 159 ? -18.156 9.766 26.451 1.00 71.25 159 PRO A O 1
ATOM 1268 N N . SER A 1 160 ? -18.254 11.887 25.725 1.00 72.06 160 SER A N 1
ATOM 1269 C CA . SER A 1 160 ? -19.678 11.875 25.355 1.00 72.06 160 SER A CA 1
ATOM 1270 C C . SER A 1 160 ? -20.003 11.038 24.109 1.00 72.06 160 SER A C 1
ATOM 1272 O O . SER A 1 160 ? -21.174 10.873 23.769 1.00 72.06 160 SER A O 1
ATOM 1274 N N . PHE A 1 161 ? -18.994 10.498 23.424 1.00 75.31 161 PHE A N 1
ATOM 1275 C CA . PHE A 1 161 ? -19.150 9.629 22.263 1.00 75.31 161 PHE A CA 1
ATOM 1276 C C . PHE A 1 161 ? -18.065 8.547 22.229 1.00 75.31 161 PHE A C 1
ATOM 1278 O O . PHE A 1 161 ? -16.917 8.777 22.610 1.00 75.31 161 PHE A O 1
ATOM 1285 N N . LEU A 1 162 ? -18.437 7.362 21.748 1.00 79.62 162 LEU A N 1
ATOM 1286 C CA . LEU A 1 162 ? -17.609 6.159 21.718 1.00 79.62 162 LEU A CA 1
ATOM 1287 C C . LEU A 1 162 ? -17.589 5.602 20.277 1.00 79.62 162 LEU A C 1
ATOM 1289 O O . LEU A 1 162 ? -18.607 5.071 19.822 1.00 79.62 162 LEU A O 1
ATOM 1293 N N . PRO A 1 163 ? -16.486 5.755 19.520 1.00 76.00 163 PRO A N 1
ATOM 1294 C CA . PRO A 1 163 ? -16.443 5.396 18.103 1.00 76.00 163 PRO A CA 1
ATOM 1295 C C . PRO A 1 163 ? -16.222 3.893 17.877 1.00 76.00 163 PRO A C 1
ATOM 1297 O O . PRO A 1 163 ? -15.249 3.307 18.349 1.00 76.00 163 PRO A O 1
ATOM 1300 N N . ILE A 1 164 ? -17.083 3.278 17.067 1.00 81.38 164 ILE A N 1
ATOM 1301 C CA . ILE A 1 164 ? -16.932 1.908 16.564 1.00 81.38 164 ILE A CA 1
ATOM 1302 C C . ILE A 1 164 ? -16.039 1.961 15.321 1.00 81.38 164 ILE A C 1
ATOM 1304 O O . ILE A 1 164 ? -16.423 2.490 14.277 1.00 81.38 164 ILE A O 1
ATOM 1308 N N . THR A 1 165 ? -14.825 1.424 15.445 1.00 70.25 165 THR A N 1
ATOM 1309 C CA . THR A 1 165 ? -13.762 1.528 14.425 1.00 70.25 165 THR A CA 1
ATOM 1310 C C . THR A 1 165 ? -13.367 0.187 13.797 1.00 70.25 165 THR A C 1
ATOM 1312 O O . THR A 1 165 ? -12.688 0.164 12.773 1.00 70.25 165 THR A O 1
ATOM 1315 N N . ARG A 1 166 ? -13.808 -0.935 14.379 1.00 72.19 166 ARG A N 1
ATOM 1316 C CA . ARG A 1 166 ? -13.499 -2.315 13.960 1.00 72.19 166 ARG A CA 1
ATOM 1317 C C . ARG A 1 166 ? -14.766 -3.033 13.472 1.00 72.19 166 ARG A C 1
ATOM 1319 O O . ARG A 1 166 ? -15.872 -2.530 13.626 1.00 72.19 166 ARG A O 1
ATOM 1326 N N . GLU A 1 167 ? -14.611 -4.201 12.850 1.00 79.31 167 GLU A N 1
ATOM 1327 C CA . GLU A 1 167 ? -15.732 -5.094 12.475 1.00 79.31 167 GLU A CA 1
ATOM 1328 C C . GLU A 1 167 ? -16.342 -5.823 13.677 1.00 79.31 167 GLU A C 1
ATOM 1330 O O . GLU A 1 167 ? -17.491 -6.250 13.635 1.00 79.31 167 GLU A O 1
ATOM 1335 N N . THR A 1 168 ? -15.586 -5.947 14.763 1.00 84.00 168 THR A N 1
ATOM 1336 C CA . THR A 1 168 ? -16.059 -6.404 16.067 1.00 84.00 168 THR A CA 1
ATOM 1337 C C . THR A 1 168 ? -15.441 -5.512 17.134 1.00 84.00 168 THR A C 1
ATOM 1339 O O . THR A 1 168 ? -14.244 -5.235 17.082 1.00 84.00 168 THR A O 1
ATOM 1342 N N . VAL A 1 169 ? -16.269 -5.038 18.063 1.00 89.88 169 VAL A N 1
ATOM 1343 C CA . VAL A 1 169 ? -15.893 -4.160 19.176 1.00 89.88 169 VAL A CA 1
ATOM 1344 C C . VAL A 1 169 ? -16.545 -4.694 20.446 1.00 89.88 169 VAL A C 1
ATOM 1346 O O . VAL A 1 169 ? -17.766 -4.840 20.506 1.00 89.88 169 VAL A O 1
ATOM 1349 N N . ILE A 1 170 ? -15.742 -4.983 21.467 1.00 91.50 170 ILE A N 1
ATOM 1350 C CA . ILE A 1 170 ? -16.200 -5.398 22.793 1.00 91.50 170 ILE A CA 1
ATOM 1351 C C . ILE A 1 170 ? -16.211 -4.180 23.720 1.00 91.50 170 ILE A C 1
ATOM 1353 O O . ILE A 1 170 ? -15.238 -3.429 23.792 1.00 91.50 170 ILE A O 1
ATOM 1357 N N . LEU A 1 171 ? -17.306 -4.012 24.463 1.00 93.06 171 LEU A N 1
ATOM 1358 C CA . LEU A 1 171 ? -17.475 -2.943 25.443 1.00 93.06 171 LEU A CA 1
ATOM 1359 C C . LEU A 1 171 ? -17.659 -3.526 26.853 1.00 93.06 171 LEU A C 1
ATOM 1361 O O . LEU A 1 171 ? -18.317 -4.555 27.039 1.00 93.06 171 LEU A O 1
ATOM 1365 N N . GLY A 1 172 ? -17.066 -2.882 27.860 1.00 92.75 172 GLY A N 1
ATOM 1366 C CA . GLY A 1 172 ? -17.098 -3.359 29.247 1.00 92.75 172 GLY A CA 1
ATOM 1367 C C . GLY A 1 172 ? -16.105 -2.653 30.172 1.00 92.75 172 GLY A C 1
ATOM 1368 O O . GLY A 1 172 ? -15.280 -1.858 29.728 1.00 92.75 172 GLY A O 1
ATOM 1369 N N . ASN A 1 173 ? -16.180 -2.928 31.474 1.00 90.00 173 ASN A N 1
ATOM 1370 C CA . ASN A 1 173 ? -15.335 -2.280 32.484 1.00 90.00 173 ASN A CA 1
ATOM 1371 C C . ASN A 1 173 ? -14.014 -3.042 32.701 1.00 90.00 173 ASN A C 1
ATOM 1373 O O . ASN A 1 173 ? -13.800 -3.682 33.733 1.00 90.00 173 ASN A O 1
ATOM 1377 N N . SER A 1 174 ? -13.153 -3.067 31.683 1.00 86.38 174 SER A N 1
ATOM 1378 C CA . SER A 1 174 ? -11.821 -3.672 31.763 1.00 86.38 174 SER A CA 1
ATOM 1379 C C . SER A 1 174 ? -10.895 -3.091 30.703 1.00 86.38 174 SER A C 1
ATOM 1381 O O . SER A 1 174 ? -11.295 -2.915 29.562 1.00 86.38 174 SER A O 1
ATOM 1383 N N . ASP A 1 175 ? -9.633 -2.868 31.050 1.00 80.38 175 ASP A N 1
ATOM 1384 C CA . ASP A 1 175 ? -8.595 -2.357 30.141 1.00 80.38 175 ASP A CA 1
ATOM 1385 C C . ASP A 1 175 ? -8.194 -3.349 29.024 1.00 80.38 175 ASP A C 1
ATOM 1387 O O . ASP A 1 175 ? -7.355 -3.040 28.185 1.00 80.38 175 ASP A O 1
ATOM 1391 N N . ALA A 1 176 ? -8.802 -4.541 28.999 1.00 76.38 176 ALA A N 1
ATOM 1392 C CA . ALA A 1 176 ? -8.598 -5.590 27.999 1.00 76.38 176 ALA A CA 1
ATOM 1393 C C . ALA A 1 176 ? -9.715 -5.672 26.929 1.00 76.38 176 ALA A C 1
ATOM 1395 O O . ALA A 1 176 ? -9.815 -6.686 26.236 1.00 76.38 176 ALA A O 1
ATOM 1396 N N . VAL A 1 177 ? -10.579 -4.654 26.804 1.00 81.56 177 VAL A N 1
ATOM 1397 C CA . VAL A 1 177 ? -11.626 -4.571 25.759 1.00 81.56 177 VAL A CA 1
ATOM 1398 C C . VAL A 1 177 ? -11.418 -3.366 24.838 1.00 81.56 177 VAL A C 1
ATOM 1400 O O . VAL A 1 177 ? -10.686 -2.442 25.180 1.00 81.56 177 VAL A O 1
ATOM 1403 N N . ASP A 1 178 ? -12.064 -3.364 23.669 1.00 81.12 178 ASP A N 1
ATOM 1404 C CA . ASP A 1 178 ? -11.893 -2.319 22.649 1.00 81.12 178 ASP A CA 1
ATOM 1405 C C . ASP A 1 178 ? -12.351 -0.925 23.110 1.00 81.12 178 ASP A C 1
ATOM 1407 O O . ASP A 1 178 ? -11.734 0.074 22.740 1.00 81.12 178 ASP A O 1
ATOM 1411 N N . ILE A 1 179 ? -13.431 -0.845 23.899 1.00 86.06 179 ILE A N 1
ATOM 1412 C CA . ILE A 1 179 ? -13.931 0.409 24.483 1.00 86.06 179 ILE A CA 1
ATOM 1413 C C . ILE A 1 179 ? -14.254 0.195 25.965 1.00 86.06 179 ILE A C 1
ATOM 1415 O O . ILE A 1 179 ? -15.242 -0.457 26.323 1.00 86.06 179 ILE A O 1
ATOM 1419 N N . LYS A 1 180 ? -13.427 0.780 26.835 1.00 89.12 180 LYS A N 1
ATOM 1420 C CA . LYS A 1 180 ? -13.608 0.721 28.287 1.00 89.12 180 LYS A CA 1
ATOM 1421 C C . LYS A 1 180 ? -14.807 1.570 28.723 1.00 89.12 180 LYS A C 1
ATOM 1423 O O . LYS A 1 180 ? -14.896 2.753 28.405 1.00 89.12 180 LYS A O 1
ATOM 1428 N N . LEU A 1 181 ? -15.708 0.961 29.486 1.00 90.00 181 LEU A N 1
ATOM 1429 C CA . LEU A 1 181 ? -16.871 1.598 30.100 1.00 90.00 181 LEU A CA 1
ATOM 1430 C C . LEU A 1 181 ? -16.673 1.634 31.621 1.00 90.00 181 LEU A C 1
ATOM 1432 O O . LEU A 1 181 ? -17.010 0.677 32.317 1.00 90.00 181 LEU A O 1
ATOM 1436 N N . GLU A 1 182 ? -16.092 2.718 32.136 1.00 86.50 182 GLU A N 1
ATOM 1437 C CA . GLU A 1 182 ? -15.754 2.855 33.560 1.00 86.50 182 GLU A CA 1
ATOM 1438 C C . GLU A 1 182 ? -16.999 3.094 34.429 1.00 86.50 182 GLU A C 1
ATOM 1440 O O . GLU A 1 182 ? -17.362 4.223 34.755 1.00 86.50 182 GLU A O 1
ATOM 1445 N N . ASN A 1 183 ? -17.681 2.005 34.795 1.00 89.38 183 ASN A N 1
ATOM 1446 C CA . ASN A 1 183 ? -18.849 2.014 35.672 1.00 89.38 183 ASN A CA 1
ATOM 1447 C C . ASN A 1 183 ? -18.954 0.684 36.444 1.00 89.38 183 ASN A C 1
ATOM 1449 O O . ASN A 1 183 ? -18.873 -0.396 35.858 1.00 89.38 183 ASN A O 1
ATOM 1453 N N . GLN A 1 184 ? -19.153 0.741 37.766 1.00 90.75 184 GLN A N 1
ATOM 1454 C CA . GLN A 1 184 ? -19.150 -0.445 38.640 1.00 90.75 184 GLN A CA 1
ATOM 1455 C C . GLN A 1 184 ? -20.251 -1.478 38.330 1.00 90.75 184 GLN A C 1
ATOM 1457 O O . GLN A 1 184 ? -20.090 -2.655 38.641 1.00 90.75 184 GLN A O 1
ATOM 1462 N N . TYR A 1 185 ? -21.350 -1.065 37.692 1.00 92.12 185 TYR A N 1
ATOM 1463 C CA . TYR A 1 185 ? -22.452 -1.952 37.305 1.00 92.12 185 TYR A CA 1
ATOM 1464 C C . TYR A 1 185 ? -22.245 -2.604 35.927 1.00 92.12 185 TYR A C 1
ATOM 1466 O O . TYR A 1 185 ? -23.048 -3.442 35.505 1.00 92.12 185 TYR A O 1
ATOM 1474 N N . VAL A 1 186 ? -21.171 -2.248 35.218 1.00 94.00 186 VAL A N 1
ATOM 1475 C CA . VAL A 1 186 ? -20.822 -2.800 33.909 1.00 94.00 186 VAL A CA 1
ATOM 1476 C C . VAL A 1 186 ? -19.781 -3.910 34.084 1.00 94.00 186 VAL A C 1
ATOM 1478 O O . VAL A 1 186 ? -18.654 -3.668 34.495 1.00 94.00 186 VAL A O 1
ATOM 1481 N N . SER A 1 187 ? -20.141 -5.153 33.751 1.00 93.19 187 SER A N 1
ATOM 1482 C CA . SER A 1 187 ? -19.217 -6.298 33.703 1.00 9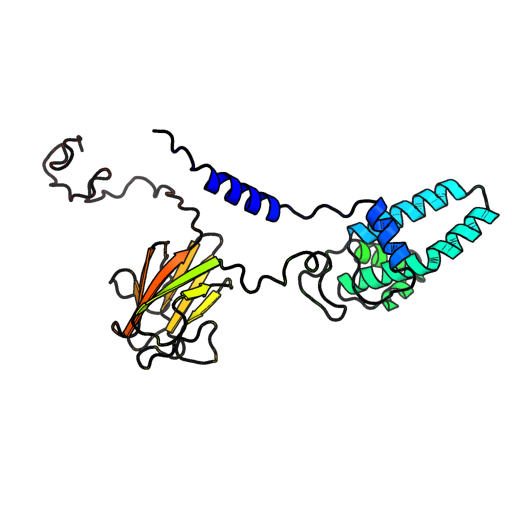3.19 187 SER A CA 1
ATOM 1483 C C . SER A 1 187 ? -17.972 -6.059 32.821 1.00 93.19 187 SER A C 1
ATOM 1485 O O . SER A 1 187 ? -18.024 -5.334 31.827 1.00 93.19 187 SER A O 1
ATOM 1487 N N . ARG A 1 188 ? -16.849 -6.717 33.162 1.00 88.12 188 ARG A N 1
ATOM 1488 C CA . ARG A 1 188 ? -15.526 -6.569 32.504 1.00 88.12 188 ARG A CA 1
ATOM 1489 C C . ARG A 1 188 ? -15.562 -6.704 30.977 1.00 88.12 188 ARG A C 1
ATOM 1491 O O . ARG A 1 188 ? -14.958 -5.902 30.278 1.00 88.12 188 ARG A O 1
ATOM 1498 N N . ARG A 1 189 ? -16.300 -7.697 30.480 1.00 93.00 189 ARG A N 1
ATOM 1499 C CA . ARG A 1 189 ? -16.811 -7.789 29.107 1.00 93.00 189 ARG A CA 1
ATOM 1500 C C . ARG A 1 189 ? -18.329 -7.788 29.258 1.00 93.00 189 ARG A C 1
ATOM 1502 O O . ARG A 1 189 ? -18.838 -8.642 29.978 1.00 93.00 189 ARG A O 1
ATOM 1509 N N . HIS A 1 190 ? -19.023 -6.806 28.691 1.00 93.44 190 HIS A N 1
ATOM 1510 C CA . HIS A 1 190 ? -20.461 -6.618 28.913 1.00 93.44 190 HIS A CA 1
ATOM 1511 C C . HIS A 1 190 ? -21.264 -6.965 27.666 1.00 93.44 190 HIS A C 1
ATOM 1513 O O . HIS A 1 190 ? -22.196 -7.758 27.731 1.00 93.44 190 HIS A O 1
ATOM 1519 N N . LEU A 1 191 ? -20.863 -6.403 26.527 1.00 95.94 191 LEU A N 1
ATOM 1520 C CA . LEU A 1 191 ? -21.516 -6.613 25.242 1.00 95.94 191 LEU A CA 1
ATOM 1521 C C . LEU A 1 191 ? -20.500 -6.567 24.100 1.00 95.94 191 LEU A C 1
ATOM 1523 O O . LEU A 1 191 ? -19.377 -6.077 24.256 1.00 95.94 191 LEU A O 1
ATOM 1527 N N . GLN A 1 192 ? -20.923 -7.063 22.949 1.00 94.38 192 GLN A N 1
ATOM 1528 C CA . GLN A 1 192 ? -20.196 -7.027 21.692 1.00 94.38 192 GLN A CA 1
ATOM 1529 C C . GLN A 1 192 ? -21.068 -6.353 20.634 1.00 94.38 192 GLN A C 1
ATOM 1531 O O . GLN A 1 192 ? -22.267 -6.610 20.564 1.00 94.38 192 GLN A O 1
ATOM 1536 N N . VAL A 1 193 ? -20.460 -5.514 19.795 1.00 92.31 193 VAL A N 1
ATOM 1537 C CA . VAL A 1 193 ? -21.056 -5.075 18.530 1.00 92.31 193 VAL A CA 1
ATOM 1538 C C . VAL A 1 193 ? -20.252 -5.666 17.381 1.00 92.31 193 VAL A C 1
ATOM 1540 O O . VAL A 1 193 ? -19.030 -5.511 17.336 1.00 92.31 193 VAL A O 1
ATOM 1543 N N . ARG A 1 194 ? -20.942 -6.336 16.458 1.00 87.44 194 ARG A N 1
ATOM 1544 C CA . ARG A 1 194 ? -20.406 -6.873 15.204 1.00 87.44 194 ARG A CA 1
ATOM 1545 C C . ARG A 1 194 ? -21.039 -6.128 14.030 1.00 87.44 194 ARG A C 1
ATOM 1547 O O . ARG A 1 194 ? -22.240 -5.885 14.034 1.00 87.44 194 ARG A O 1
ATOM 1554 N N . GLN A 1 195 ? -20.247 -5.771 13.026 1.00 78.31 195 GLN A N 1
ATOM 1555 C CA . GLN A 1 195 ? -20.750 -5.290 11.739 1.00 78.31 195 GLN A CA 1
ATOM 1556 C C . GLN A 1 195 ? -20.666 -6.426 10.716 1.00 78.31 195 GLN A C 1
ATOM 1558 O O . GLN A 1 195 ? -19.616 -7.055 10.592 1.00 78.31 195 GLN A O 1
ATOM 1563 N N . ASP A 1 196 ? -21.741 -6.648 9.966 1.00 70.94 196 ASP A N 1
ATOM 1564 C CA . ASP A 1 196 ? -21.777 -7.537 8.805 1.00 70.94 196 ASP A CA 1
ATOM 1565 C C . ASP A 1 196 ? -22.261 -6.742 7.586 1.00 70.94 196 ASP A C 1
ATOM 1567 O O . ASP A 1 196 ? -23.411 -6.302 7.531 1.00 70.94 196 ASP A O 1
ATOM 1571 N N . VAL A 1 197 ? -21.351 -6.485 6.643 1.00 66.44 197 VAL A N 1
ATOM 1572 C CA . VAL A 1 197 ? -21.538 -5.550 5.518 1.00 66.44 197 VAL A CA 1
ATOM 1573 C C . VAL A 1 197 ? -22.049 -4.176 5.999 1.00 66.44 197 VAL A C 1
ATOM 1575 O O . VAL A 1 197 ? -21.253 -3.393 6.514 1.00 66.44 197 VAL A O 1
ATOM 1578 N N . ASP A 1 198 ? -23.351 -3.896 5.894 1.00 64.69 198 ASP A N 1
ATOM 1579 C CA . ASP A 1 198 ? -23.993 -2.631 6.291 1.00 64.69 198 ASP A CA 1
ATOM 1580 C C . ASP A 1 198 ? -24.887 -2.762 7.546 1.00 64.69 198 ASP A C 1
ATOM 1582 O O . ASP A 1 198 ? -25.471 -1.777 8.002 1.00 64.69 198 ASP A O 1
ATOM 1586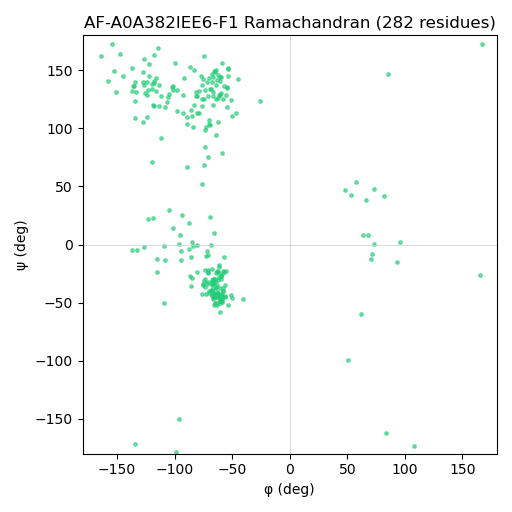 N N . ILE A 1 199 ? -25.016 -3.967 8.115 1.00 66.56 199 ILE A N 1
ATOM 1587 C CA . ILE A 1 199 ? -25.869 -4.259 9.276 1.00 66.56 199 ILE A CA 1
ATOM 1588 C C . ILE A 1 199 ? -25.010 -4.332 10.540 1.00 66.56 199 ILE A C 1
ATOM 1590 O O . ILE A 1 199 ? -23.953 -4.963 10.556 1.00 66.56 199 ILE A O 1
ATOM 1594 N N . PHE A 1 200 ? -25.484 -3.719 11.624 1.00 82.88 200 PHE A N 1
ATOM 1595 C CA . PHE A 1 200 ? -24.882 -3.854 12.946 1.00 82.88 200 PHE A CA 1
ATOM 1596 C C . PHE A 1 200 ? -25.704 -4.812 13.807 1.00 82.88 200 PHE A C 1
ATOM 1598 O O . PHE A 1 200 ? -26.931 -4.732 13.862 1.00 82.88 200 PHE A O 1
ATOM 1605 N N . TYR A 1 201 ? -24.999 -5.694 14.503 1.00 84.81 201 TYR A N 1
ATOM 1606 C CA . TYR A 1 201 ? -25.523 -6.655 15.460 1.00 84.81 201 TYR A CA 1
ATOM 1607 C C . TYR A 1 201 ? -24.930 -6.352 16.829 1.00 84.81 201 TYR A C 1
ATOM 1609 O O . TYR A 1 201 ? -23.741 -6.056 16.944 1.00 84.81 201 TYR A O 1
ATOM 1617 N N . LEU A 1 202 ? -25.747 -6.447 17.868 1.00 92.75 202 LEU A N 1
ATOM 1618 C CA . LEU A 1 202 ? -25.359 -6.283 19.257 1.00 92.75 202 LEU A CA 1
ATOM 1619 C C . LEU A 1 202 ? -25.734 -7.545 20.035 1.00 92.75 202 LEU A C 1
ATOM 1621 O O . LEU A 1 202 ? -26.853 -8.040 19.913 1.00 92.75 202 LEU A O 1
ATOM 1625 N N . SER A 1 203 ? -24.814 -8.055 20.848 1.00 91.19 203 SER A N 1
ATOM 1626 C CA . SER A 1 203 ? -25.047 -9.208 21.722 1.00 91.19 203 SER A CA 1
ATOM 1627 C C . SER A 1 203 ? -24.516 -8.953 23.131 1.00 91.19 203 SER A C 1
ATOM 1629 O O . SER A 1 203 ? -23.455 -8.356 23.325 1.00 91.19 203 SER A O 1
ATOM 1631 N N . ASP A 1 204 ? -25.267 -9.398 24.137 1.00 95.12 204 ASP A N 1
ATOM 1632 C CA . ASP A 1 204 ? -24.821 -9.392 25.532 1.00 95.12 204 ASP A CA 1
ATOM 1633 C C . ASP A 1 204 ? -23.818 -10.540 25.758 1.00 95.12 204 ASP A C 1
ATOM 1635 O O . ASP A 1 204 ? -24.020 -11.653 25.275 1.00 95.12 204 ASP A O 1
ATOM 1639 N N . LEU A 1 205 ? -22.721 -10.295 26.477 1.00 93.31 205 LEU A N 1
ATOM 1640 C CA . LEU A 1 205 ? -21.652 -11.281 26.692 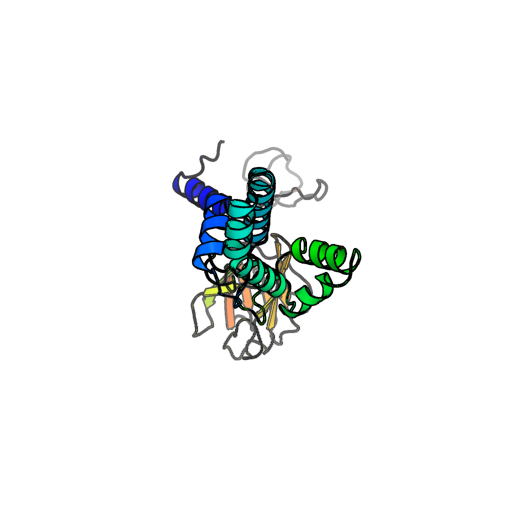1.00 93.31 205 LEU A CA 1
ATOM 1641 C C . LEU A 1 205 ? -21.804 -12.093 27.992 1.00 93.31 205 LEU A C 1
ATOM 1643 O O . LEU A 1 205 ? -20.807 -12.585 28.523 1.00 93.31 205 LEU A O 1
ATOM 1647 N N . GLY A 1 206 ? -23.026 -12.239 28.508 1.00 89.31 206 GLY A N 1
ATOM 1648 C CA . GLY A 1 206 ? -23.282 -12.846 29.815 1.00 89.31 206 GLY A CA 1
ATOM 1649 C C . GLY A 1 206 ? -23.071 -11.839 30.944 1.00 89.31 206 GLY A C 1
ATOM 1650 O O . GLY A 1 206 ? -22.439 -12.145 31.957 1.00 89.31 206 GLY A O 1
ATOM 1651 N N . SER A 1 207 ? -23.541 -10.605 30.750 1.00 93.56 207 SER A N 1
ATOM 1652 C CA . SER A 1 207 ? -23.359 -9.526 31.712 1.00 93.56 207 SER A CA 1
ATOM 1653 C C . SER A 1 207 ? -24.192 -9.744 32.981 1.00 93.56 207 SER A C 1
ATOM 1655 O O . SER A 1 207 ? -25.323 -10.227 32.962 1.00 93.56 207 SER A O 1
ATOM 1657 N N . THR A 1 208 ? -23.628 -9.355 34.124 1.00 92.56 208 THR A N 1
ATOM 1658 C CA . THR A 1 208 ? -24.188 -9.637 35.458 1.00 92.56 208 THR A CA 1
ATOM 1659 C C . THR A 1 208 ? -25.537 -8.951 35.692 1.00 92.56 208 THR A C 1
ATOM 1661 O O . THR A 1 208 ? -26.393 -9.482 36.390 1.00 92.56 208 THR A O 1
ATOM 1664 N N . ASN A 1 209 ? -25.722 -7.774 35.091 1.00 91.06 209 ASN A N 1
ATOM 1665 C CA . ASN A 1 209 ? -26.909 -6.931 35.242 1.00 91.06 209 ASN A CA 1
ATOM 1666 C C . ASN A 1 209 ? -27.792 -6.911 33.975 1.00 91.06 209 ASN A C 1
ATOM 1668 O O . ASN A 1 209 ? -28.953 -6.510 34.038 1.00 91.06 209 ASN A O 1
ATOM 1672 N N . GLY A 1 210 ? -27.282 -7.402 32.842 1.00 91.12 210 GLY A N 1
ATOM 1673 C CA . GLY A 1 210 ? -27.970 -7.439 31.555 1.00 91.12 210 GLY A CA 1
ATOM 1674 C C . GLY A 1 210 ? -27.851 -6.159 30.723 1.00 91.12 210 GLY A C 1
ATOM 1675 O O . GLY A 1 210 ? -27.868 -5.040 31.243 1.00 91.12 210 GLY A O 1
ATOM 1676 N N . THR A 1 211 ? -27.817 -6.366 29.408 1.00 94.50 211 THR A N 1
ATOM 1677 C CA . THR A 1 211 ? -28.013 -5.351 28.369 1.00 94.50 211 THR A CA 1
ATOM 1678 C C . THR A 1 211 ? -29.486 -5.265 27.961 1.00 94.50 211 THR A C 1
ATOM 1680 O O . THR A 1 211 ? -30.184 -6.278 27.867 1.00 94.50 211 THR A O 1
ATOM 1683 N N . TYR A 1 212 ? -29.953 -4.051 27.677 1.00 91.88 212 TYR A N 1
ATOM 1684 C CA . TYR A 1 212 ? -31.303 -3.756 27.206 1.00 91.88 212 TYR A CA 1
ATOM 1685 C C . TYR A 1 212 ? -31.233 -2.925 25.917 1.00 91.88 212 TYR A C 1
ATOM 1687 O O . TYR A 1 212 ? -30.457 -1.973 25.842 1.00 91.88 212 TYR A O 1
ATOM 1695 N N . LEU A 1 213 ? -32.064 -3.250 24.925 1.00 91.56 213 LEU A N 1
ATOM 1696 C CA . LEU A 1 213 ? -32.205 -2.532 23.654 1.00 91.56 213 LEU A CA 1
ATOM 1697 C C . LEU A 1 213 ? -33.644 -2.022 23.532 1.00 91.56 213 LEU A C 1
ATOM 1699 O O . LEU A 1 213 ? -34.586 -2.812 23.570 1.00 91.56 213 LEU A O 1
ATOM 1703 N N . ASN A 1 214 ? -33.826 -0.705 23.413 1.00 87.56 214 ASN A N 1
ATOM 1704 C CA . ASN A 1 214 ? -35.143 -0.057 23.344 1.00 87.56 214 ASN A CA 1
ATOM 1705 C C . ASN A 1 214 ? -36.109 -0.554 24.447 1.00 87.56 214 ASN A C 1
ATOM 1707 O O . ASN A 1 214 ? -37.261 -0.892 24.191 1.00 87.56 214 ASN A O 1
ATOM 1711 N N . ASN A 1 215 ? -35.601 -0.603 25.686 1.00 83.62 215 ASN A N 1
ATOM 1712 C CA . ASN A 1 215 ? -36.235 -1.117 26.914 1.00 83.62 215 ASN A CA 1
ATOM 1713 C C . ASN A 1 215 ? -36.426 -2.648 27.007 1.00 83.62 215 ASN A C 1
ATOM 1715 O O . ASN A 1 215 ? -36.677 -3.144 28.105 1.00 83.62 215 ASN A O 1
ATOM 1719 N N . ASN A 1 216 ? -36.254 -3.413 25.927 1.00 87.69 216 ASN A N 1
ATOM 1720 C CA . ASN A 1 216 ? -36.324 -4.877 25.969 1.00 87.69 216 ASN A CA 1
ATOM 1721 C C . ASN A 1 216 ? -34.997 -5.465 26.468 1.00 87.69 216 ASN A C 1
ATOM 1723 O O . ASN A 1 216 ? -33.935 -5.097 25.968 1.00 87.69 216 ASN A O 1
ATOM 1727 N N . LYS A 1 217 ? -35.036 -6.386 27.439 1.00 90.12 217 LYS A N 1
ATOM 1728 C CA . LYS A 1 217 ? -33.828 -7.086 27.905 1.00 90.12 217 LYS A CA 1
ATOM 1729 C C . LYS A 1 217 ? -33.383 -8.111 26.862 1.00 90.12 217 LYS A C 1
ATOM 1731 O O . LYS A 1 217 ? -34.210 -8.890 26.398 1.00 90.12 217 LYS A O 1
ATOM 1736 N N . LEU A 1 218 ? -32.093 -8.133 26.538 1.00 92.38 218 LEU A N 1
ATOM 1737 C CA . LEU A 1 218 ? -31.526 -9.097 25.596 1.00 92.38 218 LEU A CA 1
ATOM 1738 C C . LEU A 1 218 ? -31.200 -10.431 26.277 1.00 92.38 218 LEU A C 1
ATOM 1740 O O . LEU A 1 218 ? -30.839 -10.464 27.459 1.00 92.38 218 LEU A O 1
ATOM 1744 N N . ALA A 1 219 ? -31.277 -11.526 25.520 1.00 88.69 219 ALA A N 1
ATOM 1745 C CA . ALA A 1 219 ? -30.713 -12.801 25.941 1.00 88.69 219 ALA A CA 1
ATOM 1746 C C . ALA A 1 219 ? -29.172 -12.789 25.803 1.00 88.69 219 ALA A C 1
ATOM 1748 O O . ALA A 1 219 ? -28.646 -12.230 24.834 1.00 88.69 219 ALA A O 1
ATOM 1749 N N . PRO A 1 220 ? -28.424 -13.409 26.736 1.00 90.06 220 PRO A N 1
ATOM 1750 C CA . PRO A 1 220 ? -26.984 -13.595 26.591 1.00 90.06 220 PRO A CA 1
ATOM 1751 C C . PRO A 1 220 ? -26.618 -14.353 25.310 1.00 90.06 220 PRO A C 1
ATOM 1753 O O . PRO A 1 220 ? -27.215 -15.377 24.991 1.00 90.06 220 PRO A O 1
ATOM 1756 N N . HIS A 1 221 ? -25.588 -13.867 24.623 1.00 86.38 221 HIS A N 1
ATOM 1757 C CA . HIS A 1 221 ? -24.984 -14.432 23.412 1.00 86.38 221 HIS A CA 1
ATOM 1758 C C . HIS A 1 221 ? -25.876 -14.493 22.154 1.00 86.38 221 HIS A C 1
ATOM 1760 O O . HIS A 1 221 ? -25.440 -15.033 21.139 1.00 86.38 221 HIS A O 1
ATOM 1766 N N . GLU A 1 222 ? -27.069 -13.892 22.169 1.00 84.06 222 GLU A N 1
ATOM 1767 C CA . GLU A 1 222 ? -27.943 -13.776 20.993 1.00 84.06 222 GLU A CA 1
ATOM 1768 C C . GLU A 1 222 ? -27.700 -12.453 20.237 1.00 84.06 222 GLU A C 1
ATOM 1770 O O . GLU A 1 222 ? -27.706 -11.369 20.829 1.00 84.06 222 GLU A O 1
ATOM 1775 N N . GLU A 1 223 ? -27.479 -12.525 18.919 1.00 80.19 223 GLU A N 1
ATOM 1776 C CA . GLU A 1 223 ? -27.219 -11.352 18.072 1.00 80.19 223 GLU A CA 1
ATOM 1777 C C . GLU A 1 223 ? -28.512 -10.621 17.679 1.00 80.19 223 GLU A C 1
ATOM 1779 O O . GLU A 1 223 ? -29.314 -11.111 16.888 1.00 80.19 223 GLU A O 1
ATOM 1784 N N . HIS A 1 224 ? -28.675 -9.398 18.182 1.00 83.75 224 HIS A N 1
ATOM 1785 C CA . HIS A 1 224 ? -29.815 -8.527 17.907 1.00 83.75 224 HIS A CA 1
ATOM 1786 C C . HIS A 1 224 ? -29.415 -7.403 16.943 1.00 83.75 224 HIS A C 1
ATOM 1788 O O . HIS A 1 224 ? -28.430 -6.706 17.176 1.00 83.75 224 HIS A O 1
ATOM 1794 N N . VAL A 1 225 ? -30.174 -7.187 15.864 1.00 83.69 225 VAL A N 1
ATOM 1795 C CA . VAL A 1 225 ? -29.906 -6.085 14.918 1.00 83.69 225 VAL A CA 1
ATOM 1796 C C . VAL A 1 225 ? -30.145 -4.730 15.591 1.00 83.69 225 VAL A C 1
ATOM 1798 O O . VAL A 1 225 ? -31.213 -4.513 16.161 1.00 83.69 225 VAL A O 1
ATOM 1801 N N . ILE A 1 226 ? -29.185 -3.811 15.463 1.00 85.56 226 ILE A N 1
ATOM 1802 C CA . ILE A 1 226 ? -29.257 -2.433 15.971 1.00 85.56 226 ILE A CA 1
ATOM 1803 C C . ILE A 1 226 ? -29.220 -1.411 14.823 1.00 85.56 226 ILE A C 1
ATOM 1805 O O . ILE A 1 226 ? -28.558 -1.613 13.802 1.00 85.56 226 ILE A O 1
ATOM 1809 N N . ARG A 1 227 ? -29.975 -0.319 14.970 1.00 83.25 227 ARG A N 1
ATOM 1810 C CA . ARG A 1 227 ? -30.230 0.710 13.950 1.00 83.25 227 ARG A CA 1
ATOM 1811 C C . ARG A 1 227 ? -29.913 2.113 14.468 1.00 83.25 227 ARG A C 1
ATOM 1813 O O . ARG A 1 227 ? -29.856 2.354 15.671 1.00 83.25 227 ARG A O 1
ATOM 1820 N N . ASP A 1 228 ? -29.710 3.050 13.542 1.00 79.19 228 ASP A N 1
ATOM 1821 C CA . ASP A 1 228 ? -29.503 4.465 13.871 1.00 79.19 228 ASP A CA 1
ATOM 1822 C C . ASP A 1 228 ? -30.661 5.008 14.729 1.00 79.19 228 ASP A C 1
ATOM 1824 O O . ASP A 1 228 ? -31.833 4.818 14.402 1.00 79.19 228 ASP A O 1
ATOM 1828 N N . GLY A 1 229 ? -30.320 5.635 15.856 1.00 78.56 229 GLY A N 1
ATOM 1829 C CA . GLY A 1 229 ? -31.269 6.140 16.844 1.00 78.56 229 GLY A CA 1
ATOM 1830 C C . GLY A 1 229 ? -31.594 5.184 18.000 1.00 78.56 229 GLY A C 1
ATOM 1831 O O . GLY A 1 229 ? -32.108 5.671 19.011 1.00 78.56 229 GLY A O 1
ATOM 1832 N N . ASP A 1 230 ? -31.274 3.887 17.911 1.00 89.56 230 ASP A N 1
ATOM 1833 C CA . ASP A 1 230 ? -31.584 2.900 18.959 1.00 89.56 230 ASP A CA 1
ATOM 1834 C C . ASP A 1 230 ? -30.882 3.198 20.293 1.00 89.56 230 ASP A C 1
ATOM 1836 O O . ASP A 1 230 ? -29.745 3.680 20.350 1.00 89.56 230 ASP A O 1
ATOM 1840 N N . ARG A 1 231 ? -31.563 2.873 21.397 1.00 92.38 231 ARG A N 1
ATOM 1841 C CA . ARG A 1 231 ? -31.108 3.143 22.765 1.00 92.38 231 ARG A CA 1
ATOM 1842 C C . ARG A 1 231 ? -30.689 1.854 23.465 1.00 92.38 231 ARG A C 1
ATOM 1844 O O . ARG A 1 231 ? -31.510 0.965 23.689 1.00 92.38 231 ARG A O 1
ATOM 1851 N N . VAL A 1 232 ? -29.419 1.787 23.850 1.00 95.00 232 VAL A N 1
ATOM 1852 C CA . VAL A 1 232 ? -28.803 0.666 24.567 1.00 95.00 232 VAL A CA 1
ATOM 1853 C C . VAL A 1 232 ? -28.579 1.070 26.019 1.00 95.00 232 VAL A C 1
ATOM 1855 O O . VAL A 1 232 ? -27.975 2.105 26.299 1.00 95.00 232 VAL A O 1
ATOM 1858 N N . VAL A 1 233 ? -29.060 0.259 26.955 1.00 94.25 233 VAL A N 1
ATOM 1859 C CA . VAL A 1 233 ? -28.984 0.535 28.394 1.00 94.25 233 VAL A CA 1
ATOM 1860 C C . VAL A 1 233 ? -28.324 -0.640 29.104 1.00 94.25 233 VAL A C 1
ATOM 1862 O O . VAL A 1 233 ? -28.699 -1.792 28.888 1.00 94.25 233 VAL A O 1
ATOM 1865 N N . LEU A 1 234 ? -27.324 -0.348 29.934 1.00 93.25 234 LEU A N 1
ATOM 1866 C CA . LEU A 1 234 ? -26.446 -1.332 30.569 1.00 93.25 234 LEU A CA 1
ATOM 1867 C C . LEU A 1 234 ? -26.493 -1.206 32.088 1.00 93.25 234 LEU A C 1
ATOM 1869 O O . LEU A 1 234 ? -26.728 -0.122 32.630 1.00 93.25 234 LEU A O 1
ATOM 1873 N N . GLY A 1 235 ? -26.182 -2.300 32.782 1.00 81.00 235 GLY A N 1
ATOM 1874 C CA . GLY A 1 235 ? -25.885 -2.233 34.212 1.00 81.00 235 GLY A CA 1
ATOM 1875 C C . GLY A 1 235 ? -27.079 -1.827 35.078 1.00 81.00 235 GLY A C 1
ATOM 1876 O O . GLY A 1 235 ? -26.897 -1.052 36.008 1.00 81.00 235 GLY A O 1
ATOM 1877 N N . SER A 1 236 ? -28.296 -2.286 34.763 1.00 82.19 236 SER A N 1
ATOM 1878 C CA . SER A 1 236 ? -29.526 -1.889 35.478 1.00 82.19 236 SER A CA 1
ATOM 1879 C C . SER A 1 236 ? -29.762 -0.368 35.465 1.00 82.19 236 SER A C 1
ATOM 1881 O O . SER A 1 236 ? -29.925 0.261 36.508 1.00 82.19 236 SER A O 1
ATOM 1883 N N . ASN A 1 237 ? -29.769 0.226 34.265 1.00 82.75 237 ASN A N 1
ATOM 1884 C CA . ASN A 1 237 ? -29.866 1.672 33.999 1.00 82.75 237 ASN A CA 1
ATOM 1885 C C . ASN A 1 237 ? -28.649 2.519 34.423 1.00 82.75 237 ASN A C 1
ATOM 1887 O O . ASN A 1 237 ? -28.704 3.745 34.325 1.00 82.75 237 ASN A O 1
ATOM 1891 N N . ALA A 1 238 ? -27.538 1.904 34.841 1.00 84.38 238 ALA A N 1
ATOM 1892 C CA . ALA A 1 238 ? -26.337 2.627 35.256 1.00 84.38 238 ALA A CA 1
ATOM 1893 C C . ALA A 1 238 ? -25.564 3.304 34.112 1.00 84.38 238 ALA A C 1
ATOM 1895 O O . ALA A 1 238 ? -24.832 4.250 34.387 1.00 84.38 238 ALA A O 1
ATOM 1896 N N . VAL A 1 239 ? -25.702 2.839 32.862 1.00 90.94 239 VAL A N 1
ATOM 1897 C CA . VAL A 1 239 ? -25.150 3.487 31.656 1.00 90.94 239 VAL A CA 1
ATOM 1898 C C . VAL A 1 239 ? -26.197 3.491 30.549 1.00 90.94 239 VAL A C 1
ATOM 1900 O O . VAL A 1 239 ? -26.836 2.470 30.299 1.00 90.94 239 VAL A O 1
ATOM 1903 N N . THR A 1 240 ? -26.341 4.621 29.855 1.00 91.31 240 THR A N 1
ATOM 1904 C CA . THR A 1 240 ? -27.205 4.755 28.676 1.00 91.31 240 THR A CA 1
ATOM 1905 C C . THR A 1 240 ? -26.409 5.251 27.477 1.00 91.31 240 THR A C 1
ATOM 1907 O O . THR A 1 240 ? -25.759 6.296 27.538 1.00 91.31 240 THR A O 1
ATOM 1910 N N . LEU A 1 241 ? -26.530 4.531 26.364 1.00 92.12 241 LEU A N 1
ATOM 1911 C CA . LEU A 1 241 ? -25.928 4.839 25.075 1.00 92.12 241 LEU A CA 1
ATOM 1912 C C . LEU A 1 241 ? -27.017 4.963 23.997 1.00 92.12 241 LEU A C 1
ATOM 1914 O O . LEU A 1 241 ? -27.989 4.209 23.997 1.00 92.12 241 LEU A O 1
ATOM 1918 N N . ARG A 1 242 ? -26.827 5.860 23.031 1.00 90.25 242 ARG A N 1
ATOM 1919 C CA . ARG A 1 242 ? -27.610 5.927 21.792 1.00 90.25 242 ARG A CA 1
ATOM 1920 C C . ARG A 1 242 ? -26.723 5.596 20.606 1.00 90.25 242 ARG A C 1
ATOM 1922 O O . ARG A 1 242 ? -25.743 6.299 20.351 1.00 90.25 242 ARG A O 1
ATOM 1929 N N . PHE A 1 243 ? -27.066 4.536 19.888 1.00 88.06 243 PHE A N 1
ATOM 1930 C CA . PHE A 1 243 ? -26.381 4.163 18.662 1.00 88.06 243 PHE A CA 1
ATOM 1931 C C . PHE A 1 243 ? -26.692 5.182 17.566 1.00 88.06 243 PHE A C 1
ATOM 1933 O O . PHE A 1 243 ? -27.847 5.548 17.350 1.00 88.06 243 PHE A O 1
ATOM 1940 N N . SER A 1 244 ? -25.662 5.622 16.856 1.00 83.56 244 SER A N 1
ATOM 1941 C CA . SER A 1 244 ? -25.810 6.274 15.566 1.00 83.56 244 SER A CA 1
ATOM 1942 C C . SER A 1 244 ? -24.819 5.679 14.580 1.00 83.56 244 SER A C 1
ATOM 1944 O O . SER A 1 244 ? -23.642 5.508 14.895 1.00 83.56 244 SER A O 1
ATOM 1946 N N . GLY A 1 245 ? -25.294 5.317 13.396 1.00 69.88 245 GLY A N 1
ATOM 1947 C CA . GLY A 1 245 ? -24.508 4.620 12.386 1.00 69.88 245 GLY A CA 1
ATOM 1948 C C . GLY A 1 245 ? -24.770 5.197 11.008 1.00 69.88 245 GLY A C 1
ATOM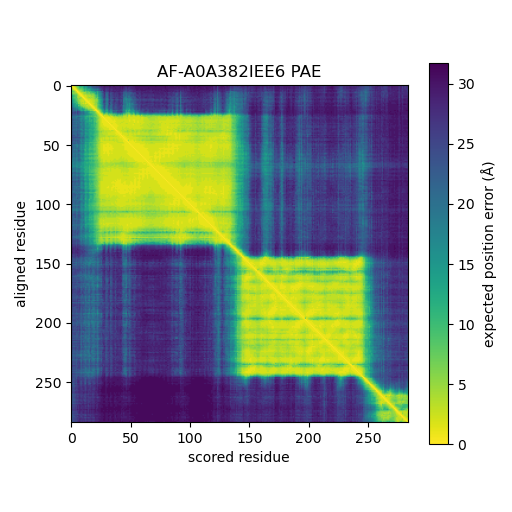 1949 O O . GLY A 1 245 ? -25.858 5.702 10.742 1.00 69.88 245 GLY A O 1
ATOM 1950 N N . THR A 1 246 ? -23.785 5.099 10.113 1.00 56.81 246 THR A N 1
ATOM 1951 C CA . THR A 1 246 ? -23.922 5.568 8.722 1.00 56.81 246 THR A CA 1
ATOM 1952 C C . THR A 1 246 ? -24.806 4.600 7.927 1.00 56.81 246 THR A C 1
ATOM 1954 O O . THR A 1 246 ? -24.336 3.851 7.076 1.00 56.81 246 THR A O 1
ATOM 1957 N N . ALA A 1 247 ? -26.094 4.558 8.263 1.00 46.47 247 ALA A N 1
ATOM 1958 C CA . ALA A 1 247 ? -27.026 3.569 7.761 1.00 46.47 247 ALA A CA 1
ATOM 1959 C C . ALA A 1 247 ? -27.447 3.878 6.320 1.00 46.47 247 ALA A C 1
ATOM 1961 O O . ALA A 1 247 ? -28.135 4.865 6.048 1.00 46.47 247 ALA A O 1
ATOM 1962 N N . GLY A 1 248 ? -27.148 2.950 5.410 1.00 33.69 248 GLY A N 1
ATOM 1963 C CA . GLY A 1 248 ? -28.023 2.723 4.268 1.00 33.69 248 GLY A CA 1
ATOM 1964 C C . GLY A 1 248 ? -29.365 2.215 4.795 1.00 33.69 248 GLY A C 1
ATOM 1965 O O . GLY A 1 248 ? -29.519 1.023 5.045 1.00 33.69 248 GLY A O 1
ATOM 1966 N N . THR A 1 249 ? -30.327 3.113 5.013 1.00 33.09 249 THR A N 1
ATOM 1967 C CA . THR A 1 249 ? -31.668 2.790 5.523 1.00 33.09 249 THR A CA 1
ATOM 1968 C C . THR A 1 249 ? -32.497 2.051 4.477 1.00 33.09 249 THR A C 1
ATOM 1970 O O . THR A 1 249 ? -33.420 2.598 3.874 1.00 33.09 249 THR A O 1
ATOM 1973 N N . ILE A 1 250 ? -32.193 0.770 4.264 1.00 32.06 250 ILE A N 1
ATOM 1974 C CA . ILE A 1 250 ? -33.022 -0.070 3.409 1.00 32.06 250 ILE A CA 1
ATOM 1975 C C . ILE A 1 250 ? -34.202 -0.619 4.214 1.00 32.06 250 ILE A C 1
ATOM 1977 O O . ILE A 1 250 ? -34.105 -1.627 4.914 1.00 32.06 250 ILE A O 1
ATOM 1981 N N . HIS A 1 251 ? -35.362 0.008 4.017 1.00 32.78 251 HIS A N 1
ATOM 1982 C CA . HIS A 1 251 ? -36.629 -0.720 3.989 1.00 32.78 251 HIS A CA 1
ATOM 1983 C C . HIS A 1 251 ? -36.559 -1.770 2.861 1.00 32.78 251 HIS A C 1
ATOM 1985 O O . HIS A 1 251 ? -37.083 -1.552 1.770 1.00 32.78 251 HIS A O 1
ATOM 1991 N N . GLN A 1 252 ? -35.885 -2.903 3.086 1.00 35.03 252 GLN A N 1
ATOM 1992 C CA . GLN A 1 252 ? -36.141 -4.091 2.275 1.00 35.03 252 GLN A CA 1
ATOM 1993 C C . GLN A 1 252 ? -37.387 -4.778 2.813 1.00 35.03 252 GLN A C 1
ATOM 1995 O O . GLN A 1 252 ? -37.516 -5.033 4.011 1.00 35.03 252 GLN A O 1
ATOM 2000 N N . ASN A 1 253 ? -38.315 -5.032 1.897 1.00 34.19 253 ASN A N 1
ATOM 2001 C CA . ASN A 1 253 ? -39.579 -5.688 2.175 1.00 34.19 253 ASN A CA 1
ATOM 2002 C C . ASN A 1 253 ? -39.330 -7.031 2.871 1.00 34.19 253 ASN A C 1
ATOM 2004 O O . ASN A 1 253 ? -38.766 -7.943 2.265 1.00 34.19 253 ASN A O 1
ATOM 2008 N N . PHE A 1 254 ? -39.830 -7.191 4.096 1.00 33.84 254 PHE A N 1
ATOM 2009 C CA . PHE A 1 254 ? -40.192 -8.532 4.545 1.00 33.84 254 PHE A CA 1
ATOM 2010 C C . PHE A 1 254 ? -41.321 -9.047 3.633 1.00 33.84 254 PHE A C 1
ATOM 2012 O O . PHE A 1 254 ? -42.171 -8.251 3.215 1.00 33.84 254 PHE A O 1
ATOM 2019 N N . PRO A 1 255 ? -41.330 -10.341 3.270 1.00 34.31 255 PRO A N 1
ATOM 2020 C CA . PRO A 1 255 ? -42.327 -10.884 2.355 1.00 34.31 255 PRO A CA 1
ATOM 2021 C C . PRO A 1 255 ? -43.744 -10.730 2.922 1.00 34.31 255 PRO A C 1
ATOM 2023 O O . PRO A 1 255 ? -43.977 -10.911 4.119 1.00 34.31 255 PRO A O 1
ATOM 2026 N N . ALA A 1 256 ? -44.696 -10.395 2.050 1.00 38.66 256 ALA A N 1
ATOM 2027 C CA . ALA A 1 256 ? -46.090 -10.200 2.431 1.00 38.66 256 ALA A CA 1
ATOM 2028 C C . ALA A 1 256 ? -46.692 -11.501 2.994 1.00 38.66 256 ALA A C 1
ATOM 2030 O O . ALA A 1 256 ? -46.643 -12.541 2.339 1.00 38.66 256 ALA A O 1
ATOM 2031 N N . GLY A 1 257 ? -47.272 -11.437 4.197 1.00 38.44 257 GLY A N 1
ATOM 2032 C CA . GLY A 1 257 ? -47.915 -12.596 4.829 1.00 38.44 257 GLY A CA 1
ATOM 2033 C C . GLY A 1 257 ? -48.219 -12.450 6.323 1.00 38.44 257 GLY A C 1
ATOM 2034 O O . GLY A 1 257 ? -49.170 -13.059 6.803 1.00 38.44 257 GLY A O 1
ATOM 2035 N N . ALA A 1 258 ? -47.471 -11.624 7.062 1.00 37.41 258 ALA A N 1
ATOM 2036 C CA . ALA A 1 258 ? -47.767 -11.345 8.469 1.00 37.41 258 ALA A CA 1
ATOM 2037 C C . ALA A 1 258 ? -48.846 -10.245 8.604 1.00 37.41 258 ALA A C 1
ATOM 2039 O O . ALA A 1 258 ? -48.606 -9.124 8.149 1.00 37.41 258 ALA A O 1
ATOM 2040 N N . PRO A 1 259 ? -50.008 -10.508 9.238 1.00 42.94 259 PRO A N 1
ATOM 2041 C CA . PRO A 1 259 ? -51.012 -9.480 9.499 1.00 42.94 259 PRO A CA 1
ATOM 2042 C C . PRO A 1 259 ? -50.517 -8.542 10.608 1.00 42.94 259 PRO A C 1
ATOM 2044 O O . PRO A 1 259 ? -50.566 -8.863 11.797 1.00 42.94 259 PRO A O 1
ATOM 2047 N N . SER A 1 260 ? -50.015 -7.370 10.225 1.00 51.12 260 SER A N 1
ATOM 2048 C CA . SER A 1 260 ? -49.620 -6.335 11.177 1.00 51.12 260 SER A CA 1
ATOM 2049 C C . SER A 1 260 ? -50.849 -5.783 11.899 1.00 51.12 260 SER A C 1
ATOM 2051 O O . SER A 1 260 ? -51.714 -5.180 11.270 1.00 51.12 260 SER A O 1
ATOM 2053 N N . LYS A 1 261 ? -50.877 -5.902 13.231 1.00 57.31 261 LYS A N 1
ATOM 2054 C CA . LYS A 1 261 ? -51.903 -5.308 14.111 1.00 57.31 261 LYS A CA 1
ATOM 2055 C C . LYS A 1 261 ? -52.059 -3.784 13.992 1.00 57.31 261 LYS A C 1
ATOM 2057 O O . LYS A 1 261 ? -52.988 -3.236 14.569 1.00 57.31 261 LYS A O 1
ATOM 2062 N N . TYR A 1 262 ? -51.149 -3.094 13.309 1.00 56.66 262 TYR A N 1
ATOM 2063 C CA . TYR A 1 262 ? -51.058 -1.638 13.265 1.00 56.66 262 TYR A CA 1
ATOM 2064 C C . TYR A 1 262 ? -51.209 -1.140 11.826 1.00 56.66 262 TYR A C 1
ATOM 2066 O O . TYR A 1 262 ? -50.650 -1.731 10.901 1.00 56.66 262 TYR A O 1
ATOM 2074 N N . CYS A 1 263 ? -51.956 -0.052 11.630 1.00 59.72 263 CYS A N 1
ATOM 2075 C CA . CYS A 1 263 ? -52.166 0.538 10.308 1.00 59.72 263 CYS A CA 1
ATOM 2076 C C . CYS A 1 263 ? -50.845 1.114 9.751 1.00 59.72 263 CYS A C 1
ATOM 2078 O O . CYS A 1 263 ? -50.218 1.928 10.434 1.00 59.72 263 CYS A O 1
ATOM 2080 N N . PRO A 1 264 ? -50.420 0.760 8.521 1.00 57.44 264 PRO A N 1
ATOM 2081 C CA . PRO A 1 264 ? -49.093 1.118 8.012 1.00 57.44 264 PRO A CA 1
ATOM 2082 C C . PRO A 1 264 ? -48.886 2.620 7.756 1.00 57.44 264 PRO A C 1
ATOM 2084 O O . PRO A 1 264 ? -47.742 3.061 7.728 1.00 57.44 264 PRO A O 1
ATOM 2087 N N . ASP A 1 265 ? -49.956 3.410 7.593 1.00 57.59 265 ASP A N 1
ATOM 2088 C CA . ASP A 1 265 ? -49.846 4.861 7.359 1.00 57.59 265 ASP A CA 1
ATOM 2089 C C . ASP A 1 265 ? -49.756 5.688 8.658 1.00 57.59 265 ASP A C 1
ATOM 2091 O O . ASP A 1 265 ? -49.235 6.802 8.635 1.00 57.59 265 ASP A O 1
ATOM 2095 N N . CYS A 1 266 ? -50.305 5.195 9.778 1.00 68.31 266 CYS A N 1
ATOM 2096 C CA . CYS A 1 266 ? -50.500 5.995 11.002 1.00 68.31 266 CYS A CA 1
ATOM 2097 C C . CYS A 1 266 ? -50.147 5.292 12.327 1.00 68.31 266 CYS A C 1
ATOM 2099 O O . CYS A 1 266 ? -50.208 5.925 13.378 1.00 68.31 266 CYS A O 1
ATOM 2101 N N . GLY A 1 267 ? -49.785 4.006 12.309 1.00 58.09 267 GLY A N 1
ATOM 2102 C CA . GLY A 1 267 ? -49.284 3.264 13.473 1.00 58.09 267 GLY A CA 1
ATOM 2103 C C . GLY A 1 267 ? -50.314 2.888 14.548 1.00 58.09 267 GLY A C 1
ATOM 2104 O O . GLY A 1 267 ? -49.940 2.260 15.533 1.00 58.09 267 GLY A O 1
ATOM 2105 N N . LEU A 1 268 ? -51.595 3.232 14.386 1.00 63.44 268 LEU A N 1
ATOM 2106 C CA . LEU A 1 268 ? -52.659 2.886 15.341 1.00 63.44 268 LEU A CA 1
ATOM 2107 C C . LEU A 1 268 ? -53.090 1.416 15.220 1.00 63.44 268 LEU A C 1
ATOM 2109 O O . LEU A 1 268 ? -53.119 0.870 14.114 1.00 63.44 268 LEU A O 1
ATOM 2113 N N . GLU A 1 269 ? -53.441 0.782 16.347 1.00 56.06 269 GLU A N 1
ATOM 2114 C CA . GLU A 1 269 ? -53.875 -0.625 16.379 1.00 56.06 269 GLU A CA 1
ATOM 2115 C C . GLU A 1 269 ? -55.245 -0.791 15.698 1.00 56.06 269 GLU A C 1
ATOM 2117 O O . GLU A 1 269 ? -56.170 -0.008 15.919 1.00 56.06 269 GLU A O 1
ATOM 2122 N N . SER A 1 270 ? -55.379 -1.796 14.833 1.00 57.94 270 SER A N 1
ATOM 2123 C CA . SER A 1 270 ? -56.576 -2.022 14.027 1.00 57.94 270 SER A CA 1
ATOM 2124 C C . SER A 1 270 ? -57.680 -2.696 14.844 1.00 57.94 270 SER A C 1
ATOM 2126 O O . SER A 1 270 ? -57.566 -3.874 15.190 1.00 57.94 270 SER A O 1
ATOM 2128 N N . SER A 1 271 ? -58.788 -1.989 15.088 1.00 56.03 271 SER A N 1
ATOM 2129 C CA . SER A 1 271 ? -60.042 -2.599 15.546 1.00 56.03 271 SER A CA 1
ATOM 2130 C C . SER A 1 271 ? -60.553 -3.580 14.488 1.00 56.03 271 SER A C 1
ATOM 2132 O O . SER A 1 271 ? -61.046 -3.166 13.440 1.00 56.03 271 SER A O 1
ATOM 2134 N N . GLY A 1 272 ? -60.410 -4.881 14.755 1.00 54.56 272 GLY A N 1
ATOM 2135 C CA . GLY A 1 272 ? -60.526 -5.972 13.774 1.00 54.56 272 GLY A CA 1
ATOM 2136 C C . GLY A 1 272 ? -61.919 -6.271 13.200 1.00 54.56 272 GLY A C 1
ATOM 2137 O O . GLY A 1 272 ? -62.142 -7.393 12.764 1.00 54.56 272 GLY A O 1
ATOM 2138 N N . ASP A 1 273 ? -62.836 -5.303 13.214 1.00 57.41 273 ASP A N 1
ATOM 2139 C CA . ASP A 1 273 ? -64.225 -5.429 12.740 1.00 57.41 273 ASP A CA 1
ATOM 2140 C C . ASP A 1 273 ? -64.649 -4.259 11.813 1.00 57.41 273 ASP A C 1
ATOM 2142 O O . ASP A 1 273 ? -65.730 -4.246 11.226 1.00 57.41 273 ASP A O 1
ATOM 2146 N N . THR A 1 274 ? -63.784 -3.249 11.631 1.00 56.94 274 THR A N 1
ATOM 2147 C CA . THR A 1 274 ? -64.048 -2.079 10.775 1.00 56.94 274 THR A CA 1
ATOM 2148 C C . THR A 1 274 ? -63.242 -2.137 9.478 1.00 56.94 274 THR A C 1
ATOM 2150 O O . THR A 1 274 ? -62.015 -2.116 9.516 1.00 56.94 274 THR A O 1
ATOM 2153 N N . ARG A 1 275 ? -63.921 -2.097 8.317 1.00 60.09 275 ARG A N 1
ATOM 2154 C CA . ARG A 1 275 ? -63.314 -2.070 6.959 1.00 60.09 275 ARG A CA 1
ATOM 2155 C C . ARG A 1 275 ? -62.510 -0.796 6.630 1.00 60.09 275 ARG A C 1
ATOM 2157 O O . ARG A 1 275 ? -62.174 -0.558 5.473 1.00 60.09 275 ARG A O 1
ATOM 2164 N N . SER A 1 276 ? -62.251 0.058 7.612 1.00 65.94 276 SER A N 1
ATOM 2165 C CA . SER A 1 276 ? -61.425 1.256 7.491 1.00 65.94 276 SER A CA 1
ATOM 2166 C C . SER A 1 276 ? -60.798 1.621 8.836 1.00 65.94 276 SER A C 1
ATOM 2168 O O . SER A 1 276 ? -61.356 1.353 9.900 1.00 65.94 276 SER A O 1
ATOM 2170 N N . CYS A 1 277 ? -59.611 2.224 8.794 1.00 62.00 277 CYS A N 1
ATOM 2171 C CA . CYS A 1 277 ? -58.889 2.654 9.983 1.00 62.00 277 CYS A CA 1
ATOM 2172 C C . CYS A 1 277 ? -59.507 3.931 10.570 1.00 62.00 277 CYS A C 1
ATOM 2174 O O . CYS A 1 277 ? -59.579 4.962 9.900 1.00 62.00 277 CYS A O 1
ATOM 2176 N N . VAL A 1 278 ? -59.872 3.888 11.854 1.00 64.69 278 VAL A N 1
ATOM 2177 C CA . VAL A 1 278 ? -60.524 4.998 12.575 1.00 64.69 278 VAL A CA 1
ATOM 2178 C C . VAL A 1 278 ? -59.671 6.279 12.603 1.00 64.69 278 VAL A C 1
ATOM 2180 O O . VAL A 1 278 ? -60.220 7.376 12.619 1.00 64.69 278 VAL A O 1
ATOM 2183 N N . GLY A 1 279 ? -58.337 6.164 12.575 1.00 66.81 279 GLY A N 1
ATOM 2184 C CA . GLY A 1 279 ? -57.431 7.316 12.673 1.00 66.81 279 GLY A CA 1
ATOM 2185 C C . GLY A 1 279 ? -57.129 8.048 11.360 1.00 66.81 279 GLY A C 1
ATOM 2186 O O . GLY A 1 279 ? -56.845 9.241 11.392 1.00 66.81 279 GLY A O 1
ATOM 2187 N N . CYS A 1 280 ? -57.170 7.364 10.210 1.00 73.50 280 CYS A N 1
ATOM 2188 C CA . CYS A 1 280 ? -56.829 7.953 8.903 1.00 73.50 280 CYS A CA 1
ATOM 2189 C C . CYS A 1 280 ? -57.914 7.785 7.823 1.00 73.50 280 CYS A C 1
ATOM 2191 O O . CYS A 1 280 ? -57.734 8.249 6.699 1.00 73.50 280 CYS A O 1
ATOM 2193 N N . GLY A 1 281 ? -59.026 7.108 8.127 1.00 60.94 281 GLY A N 1
ATOM 2194 C CA . GLY A 1 281 ? -60.164 6.900 7.223 1.00 60.94 281 GLY A CA 1
ATOM 2195 C C . GLY A 1 281 ? -59.923 5.928 6.060 1.00 60.94 281 GLY A C 1
ATOM 2196 O O . GLY A 1 281 ? -60.873 5.572 5.363 1.00 60.94 281 GLY A O 1
ATOM 2197 N N . ARG A 1 282 ? -58.683 5.474 5.838 1.00 66.69 282 ARG A N 1
ATOM 2198 C CA . ARG A 1 282 ? -58.326 4.560 4.745 1.00 66.69 282 ARG A CA 1
ATOM 2199 C C . ARG A 1 282 ? -58.955 3.181 4.952 1.00 66.69 282 ARG A C 1
ATOM 2201 O O . ARG A 1 282 ? -58.966 2.678 6.074 1.00 66.69 282 ARG A O 1
ATOM 2208 N N . ALA A 1 283 ? -59.450 2.574 3.874 1.00 60.34 283 ALA A N 1
ATOM 2209 C CA . ALA A 1 283 ? -59.931 1.194 3.891 1.00 60.34 283 ALA A CA 1
ATOM 2210 C C . ALA A 1 283 ? -58.813 0.207 4.285 1.00 60.34 283 ALA A C 1
ATOM 2212 O O . ALA A 1 283 ? -57.653 0.427 3.921 1.00 60.34 283 ALA A O 1
ATOM 2213 N N . LEU A 1 284 ? -59.186 -0.842 5.023 1.00 56.59 284 LEU A N 1
ATOM 2214 C CA . LEU A 1 284 ? -58.332 -1.966 5.432 1.00 56.59 284 LEU A CA 1
ATOM 2215 C C . LEU A 1 284 ? -58.668 -3.209 4.596 1.00 56.59 284 LEU A C 1
ATOM 2217 O O . LEU A 1 284 ? -59.882 -3.463 4.421 1.00 56.59 284 LEU A O 1
#

Foldseek 3Di:
DDDPPDPVVVVVVVVVVVVPDQDDQQDLVNLCVVLVVCQQPLFAAADLSSLVSNVVVLVVVLVVCVVPVVVNVVSCVSCVRSNLSNLQNLLVQVVHGSCLLVLPVVPPVSVVVSVVSSVDDGDQAADPRGGRPSCPVPPPDQPDPQQKKWQWPDQAPDDRIDGDRDQKFWEFCAPPGRHHGPHPLTHRGFKMWGDDPQWIWIAGQPRPQAKDKQNHTHDHPDTDTDAAQIWIAGRVNNTIIGMHGPHPPDPDDDDPDDPDQADPVPGHGDPVPDQADPPPRHGD

Nearest PDB structures (foldseek):
  6hc1-assembly2_B  TM=9.162E-01  e=6.560E-09  Bdellovibrio bacteriovorus HD100
  8p5x-assembly1_G  TM=8.657E-01  e=5.481E-09  Corynebacterium glutamicum ATCC 13032
  6hbz-assembly1_A  TM=9.170E-01  e=1.768E-07  Bdellovibrio bacteriovorus HD100
  6hc0-assembly3_C  TM=8.607E-01  e=1.477E-07  Bdellovibrio bacteriovorus HD100
  2kb4-assembly1_A  TM=6.939E-01  e=1.517E-08  Corynebacterium glutamicum

Solvent-accessible surface area (backbone atoms only — not comparable to full-atom values): 16133 Å² total; per-residue (Å²): 132,86,83,78,73,57,71,73,55,55,57,52,50,52,52,52,58,59,70,67,48,81,72,84,69,60,48,58,68,58,13,45,52,51,38,63,75,34,32,82,46,54,76,40,54,36,50,67,47,36,45,55,34,34,52,50,51,52,54,53,49,49,65,75,26,68,88,39,64,71,61,34,53,54,47,51,64,68,44,46,51,25,51,50,13,45,52,23,7,34,32,29,27,59,78,34,66,53,71,64,61,64,43,51,77,40,78,69,62,20,48,52,54,50,51,51,56,67,68,52,74,68,47,88,55,65,52,98,46,43,63,29,67,94,45,63,89,42,77,75,73,62,79,62,51,67,57,30,32,35,35,50,79,46,54,63,93,67,74,61,58,47,73,38,43,62,58,62,43,36,33,13,37,31,95,89,39,78,43,65,40,78,36,96,55,38,33,49,59,24,34,38,39,38,55,56,98,85,47,39,31,38,25,28,60,66,31,88,55,39,40,23,52,74,85,43,74,60,57,65,72,44,78,40,79,56,53,66,71,40,40,40,33,30,25,75,73,47,28,32,33,33,36,40,46,81,64,82,83,72,88,67,81,76,78,91,80,77,86,68,64,40,41,92,90,75,67,49,73,60,65,94,85,52,67,37,41,90,90,77,68,49,75,104